Protein AF-A0A3B0VHR2-F1 (afdb_monomer)

Mean predicted aligned error: 14.52 Å

Structure (mmCIF, N/CA/C/O backbone):
data_AF-A0A3B0VHR2-F1
#
_entry.id   AF-A0A3B0VHR2-F1
#
loop_
_atom_site.group_PDB
_atom_site.id
_atom_site.type_symbol
_atom_site.label_atom_id
_atom_site.label_alt_id
_atom_site.label_comp_id
_atom_site.label_asym_id
_atom_site.label_entity_id
_atom_site.label_seq_id
_atom_site.pdbx_PDB_ins_code
_atom_site.Cartn_x
_atom_site.Cartn_y
_atom_site.Cartn_z
_atom_site.occupancy
_atom_site.B_iso_or_equiv
_atom_site.auth_seq_id
_atom_site.auth_comp_id
_atom_site.auth_asym_id
_atom_site.auth_atom_id
_atom_site.pdbx_PDB_model_num
ATOM 1 N N . MET A 1 1 ? 38.621 28.272 -10.444 1.00 35.62 1 MET A N 1
ATOM 2 C CA . MET A 1 1 ? 38.121 29.634 -10.145 1.00 35.62 1 MET A CA 1
ATOM 3 C C . MET A 1 1 ? 36.754 29.805 -10.794 1.00 35.62 1 MET A C 1
ATOM 5 O O . MET A 1 1 ? 36.666 29.790 -12.014 1.00 35.62 1 MET A O 1
ATOM 9 N N . SER A 1 2 ? 35.682 29.886 -10.004 1.00 39.53 2 SER A N 1
ATOM 10 C CA . SER A 1 2 ? 34.322 30.115 -10.514 1.00 39.53 2 SER A CA 1
ATOM 11 C C . SER A 1 2 ? 34.209 31.565 -10.993 1.00 39.53 2 SER A C 1
ATOM 13 O O . SER A 1 2 ? 34.219 32.478 -10.164 1.00 39.53 2 SER A O 1
ATOM 15 N N . LYS A 1 3 ? 34.104 31.797 -12.310 1.00 53.19 3 LYS A N 1
ATOM 16 C CA . LYS A 1 3 ? 33.714 33.111 -12.843 1.00 53.19 3 LYS A CA 1
ATOM 17 C C . LYS A 1 3 ? 32.328 33.443 -12.279 1.00 53.19 3 LYS A C 1
ATOM 19 O O . LYS A 1 3 ? 31.348 32.796 -12.633 1.00 53.19 3 LYS A O 1
ATOM 24 N N . LYS A 1 4 ? 32.255 34.425 -11.373 1.00 48.44 4 LYS A N 1
ATOM 25 C CA . LYS A 1 4 ? 30.995 35.027 -10.913 1.00 48.44 4 LYS A CA 1
ATOM 26 C C . LYS A 1 4 ? 30.319 35.654 -12.133 1.00 48.44 4 LYS A C 1
ATOM 28 O O . LYS A 1 4 ? 30.681 36.755 -12.543 1.00 48.44 4 LYS A O 1
ATOM 33 N N . TYR A 1 5 ? 29.379 34.942 -12.739 1.00 59.03 5 TYR A N 1
ATOM 34 C CA . TYR A 1 5 ? 28.502 35.529 -13.741 1.00 59.03 5 TYR A CA 1
ATOM 35 C C . TYR A 1 5 ? 27.658 36.611 -13.049 1.00 59.03 5 TYR A C 1
ATOM 37 O O . TYR A 1 5 ? 27.098 36.372 -11.977 1.00 59.03 5 TYR A O 1
ATOM 45 N N . LYS A 1 6 ? 27.621 37.827 -13.617 1.00 67.44 6 LYS A N 1
ATOM 46 C CA . LYS A 1 6 ? 26.660 38.867 -13.208 1.00 67.44 6 LYS A CA 1
ATOM 47 C C . LYS A 1 6 ? 25.247 38.271 -13.263 1.00 67.44 6 LYS A C 1
ATOM 49 O O . LYS A 1 6 ? 25.002 37.401 -14.095 1.00 67.44 6 LYS A O 1
ATOM 54 N N . SER A 1 7 ? 24.343 38.745 -12.400 1.00 73.75 7 SER A N 1
ATOM 55 C CA . SER A 1 7 ? 22.922 38.378 -12.473 1.00 73.75 7 SER A CA 1
ATOM 56 C C . SER A 1 7 ? 22.434 38.571 -13.911 1.00 73.75 7 SER A C 1
ATOM 58 O O . SER A 1 7 ? 22.487 39.686 -14.426 1.00 73.75 7 SER A O 1
ATOM 60 N N . MET A 1 8 ? 22.062 37.475 -14.568 1.00 86.12 8 MET A N 1
ATOM 61 C CA . MET A 1 8 ? 21.617 37.432 -15.959 1.00 86.12 8 MET A CA 1
ATOM 62 C C . MET A 1 8 ? 20.399 36.524 -16.061 1.00 86.12 8 MET A C 1
ATOM 64 O O . MET A 1 8 ? 20.233 35.589 -15.272 1.00 86.12 8 MET A O 1
ATOM 68 N N . THR A 1 9 ? 19.539 36.801 -17.030 1.00 89.19 9 THR A N 1
ATOM 69 C CA . THR A 1 9 ? 18.345 35.997 -17.288 1.00 89.19 9 THR A CA 1
ATOM 70 C C . THR A 1 9 ? 18.715 34.659 -17.936 1.00 89.19 9 THR A C 1
ATOM 72 O O . THR A 1 9 ? 19.744 34.530 -18.602 1.00 89.19 9 THR A O 1
ATOM 75 N N . ALA A 1 10 ? 17.848 33.648 -17.804 1.00 84.12 10 ALA A N 1
ATOM 76 C CA . ALA A 1 10 ? 18.053 32.343 -18.444 1.00 84.12 10 ALA A CA 1
ATOM 77 C C . ALA A 1 10 ? 18.233 32.453 -19.972 1.00 84.12 10 ALA A C 1
ATOM 79 O O . ALA A 1 10 ? 19.018 31.714 -20.558 1.00 84.12 10 ALA A O 1
ATOM 80 N N . LYS A 1 11 ? 17.554 33.413 -20.614 1.00 90.31 11 LYS A N 1
ATOM 81 C CA . LYS A 1 11 ? 17.663 33.670 -22.057 1.00 90.31 11 LYS A CA 1
ATOM 82 C C . LYS A 1 11 ? 19.033 34.234 -22.445 1.00 90.31 11 LYS A C 1
ATOM 84 O O . LYS A 1 11 ? 19.607 33.812 -23.444 1.00 90.31 11 LYS A O 1
ATOM 89 N N . GLU A 1 12 ? 19.569 35.165 -21.658 1.00 89.56 12 GLU A N 1
ATOM 90 C CA . GLU A 1 12 ? 20.916 35.711 -21.871 1.00 89.56 12 GLU A CA 1
ATOM 91 C C . GLU A 1 12 ? 21.989 34.647 -21.635 1.00 89.56 12 GLU A C 1
ATOM 93 O O . GLU A 1 12 ? 22.936 34.547 -22.411 1.00 89.56 12 GLU A O 1
ATOM 98 N N . PHE A 1 13 ? 21.798 33.798 -20.621 1.00 88.69 13 PHE A N 1
ATOM 99 C CA . PHE A 1 13 ? 22.681 32.667 -20.357 1.00 88.69 13 PHE A CA 1
ATOM 100 C C . PHE A 1 13 ? 22.689 31.656 -21.513 1.00 88.69 13 PHE A C 1
ATOM 102 O O . PHE A 1 13 ? 23.762 31.258 -21.962 1.00 88.69 13 PHE A O 1
ATOM 109 N N . LEU A 1 14 ? 21.521 31.297 -22.063 1.00 87.62 14 LEU A N 1
ATOM 110 C CA . LEU A 1 14 ? 21.432 30.426 -23.243 1.00 87.62 14 LEU A CA 1
ATOM 111 C C . LEU A 1 14 ? 22.146 31.029 -24.458 1.00 87.62 14 LEU A C 1
ATOM 113 O O . LEU A 1 14 ? 22.889 30.321 -25.126 1.00 87.62 14 LEU A O 1
ATOM 117 N N . LYS A 1 15 ? 22.021 32.341 -24.689 1.00 90.25 15 LYS A N 1
ATOM 118 C CA . LYS A 1 15 ? 22.720 33.025 -25.788 1.00 90.25 15 LYS A CA 1
ATOM 119 C C . LYS A 1 15 ? 24.246 33.020 -25.617 1.00 90.25 15 LYS A C 1
ATOM 121 O O . LYS A 1 15 ? 24.979 32.978 -26.603 1.00 90.25 15 LYS A O 1
ATOM 126 N N . ILE A 1 16 ? 24.745 33.055 -24.379 1.00 87.81 16 ILE A N 1
ATOM 127 C CA . ILE A 1 16 ? 26.180 32.882 -24.094 1.00 87.81 16 ILE A CA 1
ATOM 128 C C . ILE A 1 16 ? 26.613 31.449 -24.423 1.00 87.81 16 ILE A C 1
ATOM 130 O O . ILE A 1 16 ? 27.628 31.266 -25.088 1.00 87.81 16 ILE A O 1
ATOM 134 N N . LEU A 1 17 ? 25.832 30.446 -24.012 1.00 88.50 17 LEU A N 1
ATOM 135 C CA . LEU A 1 17 ? 26.111 29.034 -24.300 1.00 88.50 17 LEU A CA 1
ATOM 136 C C . LEU A 1 17 ? 26.028 28.704 -25.802 1.00 88.50 17 LEU A C 1
ATOM 138 O O . LEU A 1 17 ? 26.821 27.914 -26.309 1.00 88.50 17 LEU A O 1
ATOM 142 N N . GLU A 1 18 ? 25.115 29.335 -26.541 1.00 89.50 18 GLU A N 1
ATOM 143 C CA . GLU A 1 18 ? 25.005 29.208 -28.002 1.00 89.50 18 GLU A CA 1
ATOM 144 C C . GLU A 1 18 ? 26.286 29.634 -28.728 1.00 89.50 18 GLU A C 1
ATOM 146 O O . GLU A 1 18 ? 26.674 29.007 -29.711 1.00 89.50 18 GLU A O 1
ATOM 151 N N . ASN A 1 19 ? 26.978 30.648 -28.202 1.00 91.12 19 ASN A N 1
ATOM 152 C CA . ASN A 1 19 ? 28.217 31.172 -28.773 1.00 91.12 19 ASN A CA 1
ATOM 153 C C . ASN A 1 19 ? 29.493 30.549 -28.176 1.00 91.12 19 ASN A C 1
ATOM 155 O O . ASN A 1 19 ? 30.584 30.887 -28.627 1.00 91.12 19 ASN A O 1
ATOM 159 N N . ASP A 1 20 ? 29.389 29.662 -27.178 1.00 92.81 20 ASP A N 1
ATOM 160 C CA . ASP A 1 20 ? 30.527 28.950 -26.578 1.00 92.81 20 ASP A CA 1
ATOM 161 C C . ASP A 1 20 ? 30.866 27.685 -27.403 1.00 92.81 20 ASP A C 1
ATOM 163 O O . ASP A 1 20 ? 30.113 26.702 -27.360 1.00 92.81 20 ASP A O 1
ATOM 167 N N . PRO A 1 21 ? 32.008 27.647 -28.124 1.00 91.81 21 PRO A N 1
ATOM 168 C CA . PRO A 1 21 ? 32.369 26.511 -28.971 1.00 91.81 21 PRO A CA 1
ATOM 169 C C . PRO A 1 21 ? 32.550 25.199 -28.197 1.00 91.81 21 PRO A C 1
ATOM 171 O O . PRO A 1 21 ? 32.264 24.124 -28.731 1.00 91.81 21 PRO A O 1
ATOM 174 N N . GLU A 1 22 ? 32.997 25.254 -26.937 1.00 92.44 22 GLU A N 1
ATOM 175 C CA . GLU A 1 22 ? 33.132 24.052 -26.115 1.00 92.44 22 GLU A CA 1
ATOM 176 C C . GLU A 1 22 ? 31.767 23.515 -25.690 1.00 92.44 22 GLU A C 1
ATOM 178 O O . GLU A 1 22 ? 31.547 22.301 -25.706 1.00 92.44 22 GLU A O 1
ATOM 183 N N . TYR A 1 23 ? 30.832 24.401 -25.331 1.00 89.31 23 TYR A N 1
ATOM 184 C CA . TYR A 1 23 ? 29.459 24.006 -25.027 1.00 89.31 23 TYR A CA 1
ATOM 185 C C . TYR A 1 23 ? 28.770 23.390 -26.247 1.00 89.31 23 TYR A C 1
ATOM 187 O O . TYR A 1 23 ? 28.146 22.333 -26.120 1.00 89.31 23 TYR A O 1
ATOM 195 N N . GLN A 1 24 ? 28.934 23.985 -27.431 1.00 92.25 24 GLN A N 1
ATOM 196 C CA . GLN A 1 24 ? 28.390 23.436 -28.674 1.00 92.25 24 GLN A CA 1
ATOM 197 C C . GLN A 1 24 ? 28.982 22.059 -28.994 1.00 92.25 24 GLN A C 1
ATOM 199 O O . GLN A 1 24 ? 28.241 21.125 -29.304 1.00 92.25 24 GLN A O 1
ATOM 204 N N . LYS A 1 25 ? 30.302 21.881 -28.838 1.00 93.00 25 LYS A N 1
ATOM 205 C CA . LYS A 1 25 ? 30.962 20.580 -29.033 1.00 93.00 25 LYS A CA 1
ATOM 206 C C . LYS A 1 25 ? 30.453 19.522 -28.048 1.00 93.00 25 LYS A C 1
ATOM 208 O O . LYS A 1 25 ? 30.113 18.420 -28.473 1.00 93.00 25 LYS A O 1
ATOM 213 N N . ARG A 1 26 ? 30.344 19.852 -26.753 1.00 89.69 26 ARG A N 1
ATOM 214 C CA . ARG A 1 26 ? 29.775 18.947 -25.732 1.00 89.69 26 ARG A CA 1
ATOM 215 C C . ARG A 1 26 ? 28.328 18.573 -26.052 1.00 89.69 26 ARG A C 1
ATOM 217 O O . ARG A 1 26 ? 27.970 17.404 -25.954 1.00 89.69 26 ARG A O 1
ATOM 224 N N . THR A 1 27 ? 27.518 19.545 -26.466 1.00 89.56 27 THR A N 1
ATOM 225 C CA . THR A 1 27 ? 26.109 19.332 -26.828 1.00 89.56 27 THR A CA 1
ATOM 226 C C . THR A 1 27 ? 25.982 18.435 -28.055 1.00 89.56 27 THR A C 1
ATOM 228 O O . THR A 1 27 ? 25.224 17.470 -28.027 1.00 89.56 27 THR A O 1
ATOM 231 N N . LYS A 1 28 ? 26.775 18.680 -29.105 1.00 92.75 28 LYS A N 1
ATOM 232 C CA . LYS A 1 28 ? 26.795 17.845 -30.311 1.00 92.75 28 LYS A CA 1
ATOM 233 C C . LYS A 1 28 ? 27.218 16.407 -30.008 1.00 92.75 28 LYS A C 1
ATOM 235 O O . LYS A 1 28 ? 26.562 15.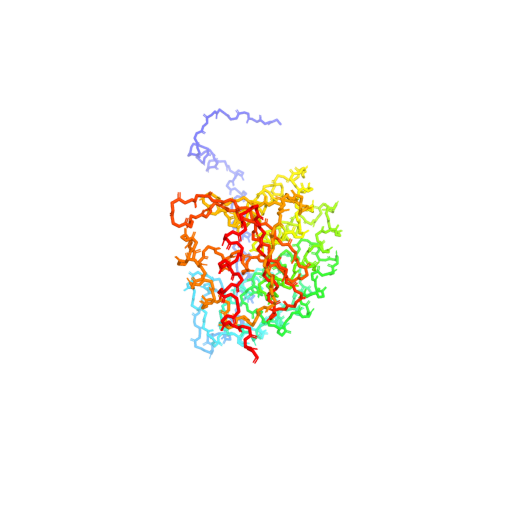486 -30.483 1.00 92.75 28 LYS A O 1
ATOM 240 N N . ASN A 1 29 ? 28.267 16.214 -29.206 1.00 91.75 29 ASN A N 1
ATOM 241 C CA . ASN A 1 29 ? 28.722 14.880 -28.806 1.00 91.75 29 ASN A CA 1
ATOM 242 C C . ASN A 1 29 ? 27.644 14.144 -28.006 1.00 91.75 29 ASN A C 1
ATOM 244 O O . ASN A 1 29 ? 27.294 13.022 -28.352 1.00 91.75 29 ASN A O 1
ATOM 248 N N . ARG A 1 30 ? 27.048 14.808 -27.007 1.00 89.25 30 ARG A N 1
ATOM 249 C CA . ARG A 1 30 ? 25.947 14.244 -26.218 1.00 89.25 30 ARG A CA 1
ATOM 250 C C . ARG A 1 30 ? 24.750 13.869 -27.092 1.00 89.25 30 ARG A C 1
ATOM 252 O O . ARG A 1 30 ? 24.166 12.812 -26.891 1.00 89.25 30 ARG A O 1
ATOM 259 N N . ASN A 1 31 ? 24.375 14.717 -28.048 1.00 90.62 31 ASN A N 1
ATOM 260 C CA . ASN A 1 31 ? 23.268 14.423 -28.958 1.00 90.62 31 ASN A CA 1
ATOM 261 C C . ASN A 1 31 ? 23.594 13.226 -29.860 1.00 90.62 31 ASN A C 1
ATOM 263 O O . ASN A 1 31 ? 22.762 12.341 -30.001 1.00 90.62 31 ASN A O 1
ATOM 267 N N . ALA A 1 32 ? 24.818 13.143 -30.391 1.00 91.44 32 ALA A N 1
ATOM 268 C CA . ALA A 1 32 ? 25.250 11.997 -31.187 1.00 91.44 32 ALA A CA 1
ATOM 269 C C . ALA A 1 32 ? 25.264 10.687 -30.375 1.00 91.44 32 ALA A C 1
ATOM 271 O O . ALA A 1 32 ? 24.842 9.649 -30.880 1.00 91.44 32 ALA A O 1
ATOM 272 N N . GLU A 1 33 ? 25.705 10.731 -29.114 1.00 90.75 33 GLU A N 1
ATOM 273 C CA . GLU A 1 33 ? 25.637 9.593 -28.188 1.00 90.75 33 GLU A CA 1
ATOM 274 C C . GLU A 1 33 ? 24.185 9.175 -27.916 1.00 90.75 33 GLU A C 1
ATOM 276 O O . GLU A 1 33 ? 23.857 7.991 -27.986 1.00 90.75 33 GLU A O 1
ATOM 281 N N . LEU A 1 34 ? 23.288 10.134 -27.660 1.00 87.31 34 LEU A N 1
ATOM 282 C CA . LEU A 1 34 ? 21.861 9.861 -27.468 1.00 87.31 34 LEU A CA 1
ATOM 283 C C . LEU A 1 34 ? 21.222 9.246 -28.718 1.00 87.31 34 LEU A C 1
ATOM 285 O O . LEU A 1 34 ? 20.472 8.281 -28.595 1.00 87.31 34 LEU A O 1
ATOM 289 N N . ASP A 1 35 ? 21.556 9.741 -29.910 1.00 89.88 35 ASP A N 1
ATOM 290 C CA . ASP A 1 35 ? 21.069 9.189 -31.176 1.00 89.88 35 ASP A CA 1
ATOM 291 C C . ASP A 1 35 ? 21.544 7.745 -31.385 1.00 89.88 35 ASP A C 1
ATOM 293 O O . ASP A 1 35 ? 20.777 6.897 -31.843 1.00 89.88 35 ASP A O 1
ATOM 297 N N . GLN A 1 36 ? 22.796 7.436 -31.030 1.00 91.19 36 GLN A N 1
ATOM 298 C CA . GLN A 1 36 ? 23.314 6.065 -31.069 1.00 91.19 36 GLN A CA 1
ATOM 299 C C . GLN A 1 36 ? 22.578 5.157 -30.079 1.00 91.19 36 GLN A C 1
ATOM 301 O O . GLN A 1 36 ? 22.186 4.049 -30.445 1.00 91.19 36 GLN A O 1
ATOM 306 N N . ILE A 1 37 ? 22.332 5.636 -28.855 1.00 89.88 37 ILE A N 1
ATOM 307 C CA . ILE A 1 37 ? 21.564 4.906 -27.838 1.00 89.88 37 ILE A CA 1
ATOM 308 C C . ILE A 1 37 ? 20.131 4.649 -28.322 1.00 89.88 37 ILE A C 1
ATOM 310 O O . ILE A 1 37 ? 19.622 3.541 -28.156 1.00 89.88 37 ILE A O 1
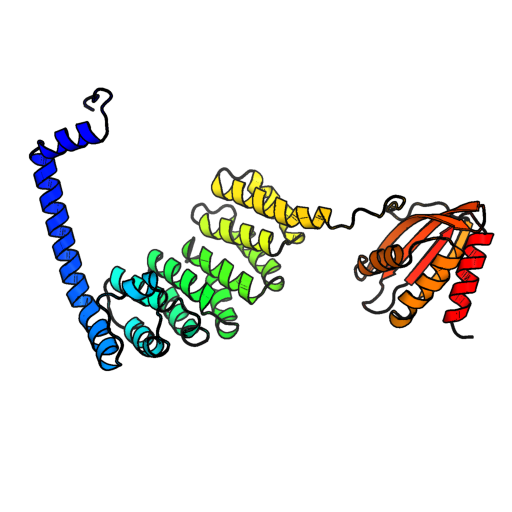ATOM 314 N N . HIS A 1 38 ? 19.476 5.638 -28.933 1.00 87.69 38 HIS A N 1
ATOM 315 C CA . HIS A 1 38 ? 18.127 5.479 -29.478 1.00 87.69 38 HIS A CA 1
ATOM 316 C C . HIS A 1 38 ? 18.094 4.439 -30.598 1.00 87.69 38 HIS A C 1
ATOM 318 O O . HIS A 1 38 ? 17.316 3.495 -30.509 1.00 87.69 38 HIS A O 1
ATOM 324 N N . LYS A 1 39 ? 19.013 4.516 -31.567 1.00 90.62 39 LYS A N 1
ATOM 325 C CA . LYS A 1 39 ? 19.117 3.511 -32.639 1.00 90.62 39 LYS A CA 1
ATOM 326 C C . LYS A 1 39 ? 19.371 2.105 -32.098 1.00 90.62 39 LYS A C 1
ATOM 328 O O . LYS A 1 39 ? 18.758 1.146 -32.561 1.00 90.62 39 LYS A O 1
ATOM 333 N N . ALA A 1 40 ? 20.253 1.967 -31.108 1.00 91.62 40 ALA A N 1
ATOM 334 C CA . ALA A 1 40 ? 20.516 0.680 -30.469 1.00 91.62 40 ALA A CA 1
ATOM 335 C C . ALA A 1 40 ? 19.259 0.124 -29.781 1.00 91.62 40 ALA A C 1
ATOM 337 O O . ALA A 1 40 ? 18.963 -1.066 -29.897 1.00 91.62 40 ALA A O 1
ATOM 338 N N . ARG A 1 41 ? 18.478 0.984 -29.116 1.00 91.75 41 ARG A N 1
ATOM 339 C CA . ARG A 1 41 ? 17.197 0.606 -28.502 1.00 91.75 41 ARG A CA 1
ATOM 340 C C . ARG A 1 41 ? 16.132 0.249 -29.528 1.00 91.75 41 ARG A C 1
ATOM 342 O O . ARG A 1 41 ? 15.380 -0.686 -29.270 1.00 91.75 41 ARG A O 1
ATOM 349 N N . ASP A 1 42 ? 16.090 0.926 -30.671 1.00 90.00 42 ASP A N 1
ATOM 350 C CA . ASP A 1 42 ? 15.170 0.607 -31.767 1.00 90.00 42 ASP A CA 1
ATOM 351 C C . ASP A 1 42 ? 15.448 -0.793 -32.328 1.00 90.00 42 ASP A C 1
ATOM 353 O O . ASP A 1 42 ? 14.530 -1.597 -32.495 1.00 90.00 42 ASP A O 1
ATOM 357 N N . ILE A 1 43 ? 16.726 -1.132 -32.521 1.00 92.56 43 ILE A N 1
ATOM 358 C CA . ILE A 1 43 ? 17.144 -2.488 -32.906 1.00 92.56 43 ILE A CA 1
ATOM 359 C C . ILE A 1 43 ? 16.762 -3.489 -31.810 1.00 92.56 43 ILE A C 1
ATOM 361 O O . ILE A 1 43 ? 16.195 -4.542 -32.100 1.00 92.56 43 ILE A O 1
ATOM 365 N N . ASN A 1 44 ? 17.035 -3.156 -30.545 1.00 93.69 44 ASN A N 1
ATOM 366 C CA . ASN A 1 44 ? 16.755 -4.036 -29.416 1.00 93.69 44 ASN A CA 1
ATOM 367 C C . ASN A 1 44 ? 15.250 -4.312 -29.259 1.00 93.69 44 ASN A C 1
ATOM 369 O O . ASN A 1 44 ? 14.881 -5.457 -29.033 1.00 93.69 44 ASN A O 1
ATOM 373 N N . ARG A 1 45 ? 14.363 -3.324 -29.448 1.00 93.38 45 ARG A N 1
ATOM 374 C CA . ARG A 1 45 ? 12.902 -3.504 -29.315 1.00 93.38 45 ARG A CA 1
ATOM 375 C C . ARG A 1 45 ? 12.227 -4.095 -30.553 1.00 93.38 45 ARG A C 1
ATOM 377 O O . ARG A 1 45 ? 11.095 -4.563 -30.445 1.00 93.38 45 ARG A O 1
ATOM 384 N N . ALA A 1 46 ? 12.882 -4.095 -31.716 1.00 93.75 46 ALA A N 1
ATOM 385 C CA . ALA A 1 46 ? 12.284 -4.537 -32.978 1.00 93.75 46 ALA A CA 1
ATOM 386 C C . ALA A 1 46 ? 11.583 -5.913 -32.902 1.00 93.75 46 ALA A C 1
ATOM 388 O O . ALA A 1 46 ? 10.472 -6.026 -33.425 1.00 93.75 46 ALA A O 1
ATOM 389 N N . PRO A 1 47 ? 12.119 -6.938 -32.198 1.00 96.00 47 PRO A N 1
ATOM 390 C CA . PRO A 1 47 ? 11.424 -8.217 -32.066 1.00 96.00 47 PRO A CA 1
ATOM 391 C C . PRO A 1 47 ? 10.083 -8.116 -31.326 1.00 96.00 47 PRO A C 1
ATOM 393 O O . PRO A 1 47 ? 9.161 -8.858 -31.642 1.00 96.00 47 PRO A O 1
ATOM 396 N N . LEU A 1 48 ? 9.961 -7.225 -30.333 1.00 94.81 48 LEU A N 1
ATOM 397 C CA . LEU A 1 48 ? 8.699 -6.986 -29.623 1.00 94.81 48 LEU A CA 1
ATOM 398 C C . LEU A 1 48 ? 7.664 -6.357 -30.547 1.00 94.81 48 LEU A C 1
ATOM 400 O O . LEU A 1 48 ? 6.531 -6.828 -30.613 1.00 94.81 48 LEU A O 1
ATOM 404 N N . LEU A 1 49 ? 8.065 -5.320 -31.279 1.00 93.56 49 LEU A N 1
ATOM 405 C CA . LEU A 1 49 ? 7.170 -4.625 -32.200 1.00 93.56 49 LEU A CA 1
ATOM 406 C C . LEU A 1 49 ? 6.703 -5.547 -33.334 1.00 93.56 49 LEU A C 1
ATOM 408 O O . LEU A 1 49 ? 5.542 -5.487 -33.731 1.00 93.56 49 LEU A O 1
ATOM 412 N N . ALA A 1 50 ? 7.577 -6.434 -33.818 1.00 94.69 50 ALA A N 1
ATOM 413 C CA . ALA A 1 50 ? 7.225 -7.440 -34.815 1.00 94.69 50 ALA A CA 1
ATOM 414 C C . ALA A 1 50 ? 6.176 -8.440 -34.293 1.00 94.69 50 ALA A C 1
ATOM 416 O O . ALA A 1 50 ? 5.155 -8.634 -34.957 1.00 94.69 50 ALA A O 1
ATOM 417 N N . ASP A 1 51 ? 6.378 -9.017 -33.100 1.00 94.81 51 ASP A N 1
ATOM 418 C CA . ASP A 1 51 ? 5.428 -9.968 -32.498 1.00 94.81 51 ASP A CA 1
ATOM 419 C C . ASP A 1 51 ? 4.074 -9.289 -32.199 1.00 94.81 51 ASP A C 1
ATOM 421 O O . ASP A 1 51 ? 3.017 -9.870 -32.456 1.00 94.81 51 ASP A O 1
ATOM 425 N N . LEU A 1 52 ? 4.076 -8.039 -31.721 1.00 92.31 52 LEU A N 1
ATOM 426 C CA . LEU A 1 52 ? 2.851 -7.259 -31.501 1.00 92.31 52 LEU A CA 1
ATOM 427 C C . LEU A 1 52 ? 2.115 -6.973 -32.818 1.00 92.31 52 LEU A C 1
ATOM 429 O O . LEU A 1 52 ? 0.913 -7.234 -32.921 1.00 92.31 52 LEU A O 1
ATOM 433 N N . LYS A 1 53 ? 2.835 -6.531 -33.857 1.00 92.38 53 LYS A N 1
ATOM 434 C CA . LYS A 1 53 ? 2.268 -6.255 -35.185 1.00 92.38 53 LYS A CA 1
ATOM 435 C C . LYS A 1 53 ? 1.661 -7.503 -35.821 1.00 92.38 53 LYS A C 1
ATOM 437 O O . LYS A 1 53 ? 0.574 -7.422 -36.388 1.00 92.38 53 LYS A O 1
ATOM 442 N N . ALA A 1 54 ? 2.323 -8.653 -35.699 1.00 93.88 54 ALA A N 1
ATOM 443 C CA . ALA A 1 54 ? 1.812 -9.933 -36.193 1.00 93.88 54 ALA A CA 1
ATOM 444 C C . ALA A 1 54 ? 0.477 -10.337 -35.538 1.00 93.88 54 ALA A C 1
ATOM 446 O O . ALA A 1 54 ? -0.297 -11.084 -36.127 1.00 93.88 54 ALA A O 1
ATOM 447 N N . ASN A 1 55 ? 0.180 -9.799 -34.351 1.00 90.25 55 ASN A N 1
ATOM 448 C CA . ASN A 1 55 ? -1.070 -10.011 -33.620 1.00 90.25 55 ASN A CA 1
ATOM 449 C C . ASN A 1 55 ? -2.054 -8.830 -33.745 1.00 90.25 55 ASN A C 1
ATOM 451 O O . ASN A 1 55 ? -2.998 -8.717 -32.963 1.00 90.25 55 ASN A O 1
ATOM 455 N N . GLY A 1 56 ? -1.849 -7.951 -34.733 1.00 89.50 56 GLY A N 1
ATOM 456 C CA . GLY A 1 56 ? -2.733 -6.819 -35.026 1.00 89.50 56 GLY A CA 1
ATOM 457 C C . GLY A 1 56 ? -2.581 -5.628 -34.077 1.00 89.50 56 GLY A C 1
ATOM 458 O O . GLY A 1 56 ? -3.443 -4.751 -34.065 1.00 89.50 56 GLY A O 1
ATOM 459 N N . ILE A 1 57 ? -1.504 -5.581 -33.287 1.00 88.12 57 ILE A N 1
ATOM 460 C CA . ILE A 1 57 ? -1.217 -4.501 -32.339 1.00 88.12 57 ILE A CA 1
ATOM 461 C C . ILE A 1 57 ? -0.124 -3.618 -32.939 1.00 88.12 57 ILE A C 1
ATOM 463 O O . ILE A 1 57 ? 1.048 -3.988 -32.987 1.00 88.12 57 ILE A O 1
ATOM 467 N N . TYR A 1 58 ? -0.516 -2.443 -33.423 1.00 85.31 58 TYR A N 1
ATOM 468 C CA . TYR A 1 58 ? 0.385 -1.510 -34.096 1.00 85.31 58 TYR A CA 1
ATOM 469 C C . TYR A 1 58 ? 0.875 -0.447 -33.123 1.00 85.31 58 TYR A C 1
ATOM 471 O O . TYR A 1 58 ? 0.073 0.296 -32.554 1.00 85.31 58 TYR A O 1
ATOM 479 N N . MET A 1 59 ? 2.192 -0.370 -32.953 1.00 80.88 59 MET A N 1
ATOM 480 C CA . MET A 1 59 ? 2.833 0.651 -32.138 1.00 80.88 59 MET A CA 1
ATOM 481 C C . MET A 1 59 ? 4.267 0.921 -32.598 1.00 80.88 59 MET A C 1
ATOM 483 O O . MET A 1 59 ? 4.912 0.041 -33.170 1.00 80.88 59 MET A O 1
ATOM 487 N N . GLU A 1 60 ? 4.768 2.117 -32.309 1.00 80.88 60 GLU A N 1
ATOM 488 C CA . GLU A 1 60 ? 6.127 2.551 -32.648 1.00 80.88 60 GLU A CA 1
ATOM 489 C C . GLU A 1 60 ? 7.094 2.384 -31.464 1.00 80.88 60 GLU A C 1
ATOM 491 O O . GLU A 1 60 ? 8.309 2.326 -31.642 1.00 80.88 60 GLU A O 1
ATOM 496 N N . SER A 1 61 ? 6.569 2.289 -30.237 1.00 79.31 61 SER A N 1
ATOM 497 C CA . SER A 1 61 ? 7.373 2.191 -29.014 1.00 79.31 61 SER A CA 1
ATOM 498 C C . SER A 1 61 ? 6.583 1.579 -27.862 1.00 79.31 61 SER A C 1
ATOM 500 O O . SER A 1 61 ? 5.437 1.956 -27.636 1.00 79.31 61 SER A O 1
ATOM 502 N N . GLU A 1 62 ? 7.215 0.732 -27.047 1.00 75.56 62 GLU A N 1
ATOM 503 C CA . GLU A 1 62 ? 6.642 0.181 -25.810 1.00 75.56 62 GLU A CA 1
ATOM 504 C C . GLU A 1 62 ? 6.156 1.276 -24.838 1.00 75.56 62 GLU A C 1
ATOM 506 O O . GLU A 1 62 ? 5.239 1.078 -24.043 1.00 75.56 62 GLU A O 1
ATOM 511 N N . TRP A 1 63 ? 6.696 2.490 -24.957 1.00 78.88 63 TRP A N 1
ATOM 512 C CA . TRP A 1 63 ? 6.285 3.639 -24.152 1.00 78.88 63 TRP A CA 1
ATOM 513 C C . TRP A 1 63 ? 4.916 4.206 -24.538 1.00 78.88 63 TRP A C 1
ATOM 515 O O . TRP A 1 63 ? 4.299 4.897 -23.724 1.00 78.88 63 TRP A O 1
ATOM 525 N N . GLU A 1 64 ? 4.383 3.887 -25.720 1.00 72.62 64 GLU A N 1
ATOM 526 C CA . GLU A 1 64 ? 3.063 4.366 -26.142 1.00 72.62 64 GLU A CA 1
ATOM 527 C C . GLU A 1 64 ? 1.914 3.824 -25.283 1.00 72.62 64 GLU A C 1
ATOM 529 O O . GLU A 1 64 ? 0.921 4.533 -25.080 1.00 72.62 64 GLU A O 1
ATOM 534 N N . PHE A 1 65 ? 2.055 2.619 -24.714 1.00 65.88 65 PHE A N 1
ATOM 535 C CA . PHE A 1 65 ? 1.053 2.062 -23.796 1.00 65.88 65 PHE A CA 1
ATOM 536 C C . PHE A 1 65 ? 0.862 2.952 -22.565 1.00 65.88 65 PHE A C 1
ATOM 538 O O . PHE A 1 65 ? -0.269 3.175 -22.131 1.00 65.88 65 PHE A O 1
ATOM 545 N N . SER A 1 66 ? 1.957 3.519 -22.051 1.00 58.56 66 SER A N 1
ATOM 546 C CA . SER A 1 66 ? 1.934 4.365 -20.854 1.00 58.56 66 SER A CA 1
ATOM 547 C C . SER A 1 66 ? 1.289 5.738 -21.081 1.00 58.56 66 SER A C 1
ATOM 549 O O . SER A 1 66 ? 0.794 6.341 -20.133 1.00 58.56 66 SER A O 1
ATOM 551 N N . ILE A 1 67 ? 1.260 6.220 -22.329 1.00 53.78 67 ILE A N 1
ATOM 552 C CA . ILE A 1 67 ? 0.792 7.572 -22.671 1.00 53.78 67 ILE A CA 1
ATOM 553 C C . ILE A 1 67 ? -0.699 7.576 -23.034 1.00 53.78 67 ILE A C 1
ATOM 555 O O . ILE A 1 67 ? -1.397 8.549 -22.757 1.00 53.78 67 ILE A O 1
ATOM 559 N N . LYS A 1 68 ? -1.210 6.499 -23.649 1.00 53.03 68 LYS A N 1
ATOM 560 C CA . LYS A 1 68 ? -2.579 6.466 -24.199 1.00 53.03 68 LYS A CA 1
ATOM 561 C C . LYS A 1 68 ? -3.567 5.582 -23.419 1.00 53.03 68 LYS A C 1
ATOM 563 O O . LYS A 1 68 ? -4.723 5.531 -23.822 1.00 53.03 68 LYS A O 1
ATOM 568 N N . ASN A 1 69 ? -3.166 4.893 -22.339 1.00 52.59 69 ASN A N 1
ATOM 569 C CA . ASN A 1 69 ? -4.016 3.937 -21.589 1.00 52.59 69 ASN A CA 1
ATOM 570 C C . ASN A 1 69 ? -4.678 2.848 -22.469 1.00 52.59 69 ASN A C 1
ATOM 572 O O . ASN A 1 69 ? -5.689 2.256 -22.096 1.00 52.59 69 ASN A O 1
ATOM 576 N N . LYS A 1 70 ? -4.114 2.559 -23.647 1.00 57.56 70 LYS A N 1
ATOM 577 C CA . LYS A 1 70 ? -4.648 1.583 -24.611 1.00 57.56 70 LYS A CA 1
ATOM 578 C C . LYS A 1 70 ? -3.934 0.239 -24.493 1.00 57.56 70 LYS A C 1
ATOM 580 O O . LYS A 1 70 ? -3.417 -0.265 -25.484 1.00 57.56 70 LYS A O 1
ATOM 585 N N . SER A 1 71 ? -3.849 -0.333 -23.294 1.00 64.50 71 SER A N 1
ATOM 586 C CA . SER A 1 71 ? -3.346 -1.706 -23.172 1.00 64.50 71 SER A CA 1
ATOM 587 C C . SER A 1 71 ? -4.382 -2.675 -23.734 1.00 64.50 71 SER A C 1
ATOM 589 O O . SER A 1 71 ? -5.444 -2.850 -23.144 1.00 64.50 71 SER A O 1
ATOM 591 N N . ASP A 1 72 ? -4.080 -3.286 -24.879 1.00 76.75 72 ASP A N 1
ATOM 592 C CA . ASP A 1 72 ? -4.883 -4.360 -25.461 1.00 76.75 72 ASP A CA 1
ATOM 593 C C . ASP A 1 72 ? -4.658 -5.645 -24.648 1.00 76.75 72 ASP A C 1
ATOM 595 O O . ASP A 1 72 ? -3.518 -6.055 -24.422 1.00 76.75 72 ASP A O 1
ATOM 599 N N . ALA A 1 73 ? -5.732 -6.304 -24.210 1.00 86.88 73 ALA A N 1
ATOM 600 C CA . ALA A 1 73 ? -5.648 -7.579 -23.500 1.00 86.88 73 ALA A CA 1
ATOM 601 C C . ALA A 1 73 ? -4.893 -8.656 -24.307 1.00 86.88 73 ALA A C 1
ATOM 603 O O . ALA A 1 73 ? -4.249 -9.525 -23.714 1.00 86.88 73 ALA A O 1
ATOM 604 N N . LYS A 1 74 ? -4.917 -8.569 -25.646 1.00 89.94 74 LYS A N 1
ATOM 605 C CA . LYS A 1 74 ? -4.152 -9.434 -26.557 1.00 89.94 74 LYS A CA 1
ATOM 606 C C . LYS A 1 74 ? -2.640 -9.211 -26.468 1.00 89.94 74 LYS A C 1
ATOM 608 O O . LYS A 1 74 ? -1.882 -10.117 -26.797 1.00 89.94 74 LYS A O 1
ATOM 613 N N . ALA A 1 75 ? -2.190 -8.046 -25.995 1.00 91.94 75 ALA A N 1
ATOM 614 C CA . ALA A 1 75 ? -0.768 -7.760 -25.813 1.00 91.94 75 ALA A CA 1
ATOM 615 C C . ALA A 1 75 ? -0.170 -8.553 -24.643 1.00 91.94 75 ALA A C 1
ATOM 617 O O . ALA A 1 75 ? 1.021 -8.850 -24.659 1.00 91.94 75 ALA A O 1
ATOM 618 N N . ILE A 1 76 ? -0.971 -8.899 -23.627 1.00 94.00 76 ILE A N 1
ATOM 619 C CA . ILE A 1 76 ? -0.464 -9.451 -22.361 1.00 94.00 76 ILE A CA 1
ATOM 620 C C . ILE A 1 76 ? 0.358 -10.733 -22.561 1.00 94.00 76 ILE A C 1
ATOM 622 O O . ILE A 1 76 ? 1.495 -10.756 -22.089 1.00 94.00 76 ILE A O 1
ATOM 626 N N . PRO A 1 77 ? -0.112 -11.769 -23.287 1.00 95.75 77 PRO A N 1
ATOM 627 C CA . PRO A 1 77 ? 0.690 -12.977 -23.498 1.00 95.75 77 PRO A CA 1
ATOM 628 C C . PRO A 1 77 ? 2.007 -12.702 -24.241 1.00 95.75 77 PRO A C 1
ATOM 630 O O . PRO A 1 77 ? 3.032 -13.308 -23.933 1.00 95.75 77 PRO A O 1
ATOM 633 N N . ILE A 1 78 ? 2.000 -11.756 -25.186 1.00 95.81 78 ILE A N 1
ATOM 634 C CA . ILE A 1 78 ? 3.182 -11.370 -25.969 1.00 95.81 78 ILE A CA 1
ATOM 635 C C . ILE A 1 78 ? 4.189 -10.645 -25.072 1.00 95.81 78 ILE A C 1
ATOM 637 O O . ILE A 1 78 ? 5.364 -10.999 -25.047 1.00 95.81 78 ILE A O 1
ATOM 641 N N . LEU A 1 79 ? 3.730 -9.676 -24.277 1.00 95.56 79 LEU A N 1
ATOM 642 C CA . LEU A 1 79 ? 4.571 -8.942 -23.330 1.00 95.56 79 LEU A CA 1
ATOM 643 C C . LEU A 1 79 ? 5.204 -9.888 -22.300 1.00 95.56 79 LEU A C 1
ATOM 645 O O . LEU A 1 79 ? 6.404 -9.797 -22.059 1.00 95.56 79 LEU A O 1
ATOM 649 N N . LEU A 1 80 ? 4.435 -10.841 -21.758 1.00 97.06 80 LEU A N 1
ATOM 650 C CA . LEU A 1 80 ? 4.939 -11.840 -20.809 1.00 97.06 80 LEU A CA 1
ATOM 651 C C . LEU A 1 80 ? 6.006 -12.748 -21.430 1.00 97.06 80 LEU A C 1
ATOM 653 O O . LEU A 1 80 ? 7.055 -12.942 -20.819 1.00 97.06 80 LEU A O 1
ATOM 657 N N . LYS A 1 81 ? 5.796 -13.226 -22.664 1.00 97.00 81 LYS A N 1
ATOM 658 C CA . LYS A 1 81 ? 6.810 -13.975 -23.432 1.00 97.00 81 LYS A CA 1
ATOM 659 C C . LYS A 1 81 ? 8.099 -13.163 -23.609 1.00 97.00 81 LYS A C 1
ATOM 661 O O . LYS A 1 81 ? 9.198 -13.710 -23.601 1.00 97.00 81 LYS A O 1
ATOM 666 N N . HIS A 1 82 ? 7.977 -11.853 -23.795 1.00 96.94 82 HIS A N 1
ATOM 667 C CA . HIS A 1 82 ? 9.111 -10.966 -24.031 1.00 96.94 82 HIS A CA 1
ATOM 668 C C . HIS A 1 82 ? 9.895 -10.606 -22.762 1.00 96.94 82 HIS A C 1
ATOM 670 O O . HIS A 1 82 ? 11.046 -10.194 -22.883 1.00 96.94 82 HIS A O 1
ATOM 676 N N . LEU A 1 83 ? 9.348 -10.832 -21.562 1.00 96.00 83 LEU A N 1
ATOM 677 C CA . LEU A 1 83 ? 10.095 -10.661 -20.309 1.00 96.00 83 LEU A CA 1
ATOM 678 C C . LEU A 1 83 ? 11.270 -11.640 -20.164 1.00 96.00 83 LEU A C 1
ATOM 680 O O . LEU A 1 83 ? 12.178 -11.393 -19.372 1.00 96.00 83 LEU A O 1
ATOM 684 N N . ASP A 1 84 ? 11.271 -12.752 -20.899 1.00 94.88 84 ASP A N 1
ATOM 685 C CA . ASP A 1 84 ? 12.355 -13.745 -20.888 1.00 94.88 84 ASP A CA 1
ATOM 686 C C . ASP A 1 84 ? 13.487 -13.439 -21.874 1.00 94.88 84 ASP A C 1
ATOM 688 O O . ASP A 1 84 ? 14.496 -14.139 -21.890 1.00 94.88 84 ASP A O 1
ATOM 692 N N . LYS A 1 85 ? 13.349 -12.380 -22.676 1.00 95.75 85 LYS A N 1
ATOM 693 C CA . LYS A 1 85 ? 14.366 -11.964 -23.643 1.00 95.75 85 LYS A CA 1
ATOM 694 C C . LYS A 1 85 ? 15.353 -10.976 -23.021 1.00 95.75 85 LYS A C 1
ATOM 696 O O . LYS A 1 85 ? 15.008 -10.186 -22.137 1.00 95.75 85 LYS A O 1
ATOM 701 N N . ASP A 1 86 ? 16.587 -10.994 -23.522 1.00 92.94 86 ASP A N 1
ATOM 702 C CA . ASP A 1 86 ? 17.640 -10.097 -23.051 1.00 92.94 86 ASP A CA 1
ATOM 703 C C . ASP A 1 86 ? 17.554 -8.719 -23.716 1.00 92.94 86 ASP A C 1
ATOM 705 O O . ASP A 1 86 ? 18.176 -8.417 -24.736 1.00 92.94 86 ASP A O 1
ATOM 709 N N . TYR A 1 87 ? 16.683 -7.895 -23.149 1.00 95.06 87 TYR A N 1
ATOM 710 C CA . TYR A 1 87 ? 16.517 -6.503 -23.538 1.00 95.06 87 TYR A CA 1
ATOM 711 C C . TYR A 1 87 ? 17.391 -5.551 -22.713 1.00 95.06 87 TYR A C 1
ATOM 713 O O . TYR A 1 87 ? 17.668 -5.790 -21.534 1.00 95.06 87 TYR A O 1
ATOM 721 N N . ASP A 1 88 ? 17.753 -4.420 -23.323 1.00 93.44 88 ASP A N 1
ATOM 722 C CA . ASP A 1 88 ? 18.323 -3.274 -22.611 1.00 93.44 88 ASP A CA 1
ATOM 723 C C . ASP A 1 88 ? 17.386 -2.879 -21.452 1.00 93.44 88 ASP A C 1
ATOM 725 O O . ASP A 1 88 ? 16.159 -2.898 -21.628 1.00 93.44 88 ASP A O 1
ATOM 729 N N . PRO A 1 89 ? 17.907 -2.488 -20.272 1.00 93.38 89 PRO A N 1
ATOM 730 C CA . PRO A 1 89 ? 17.072 -2.127 -19.129 1.00 93.38 89 PRO A CA 1
ATOM 731 C C . PRO A 1 89 ? 15.992 -1.079 -19.430 1.00 93.38 89 PRO A C 1
ATOM 733 O O . PRO A 1 89 ? 14.937 -1.106 -18.801 1.00 93.38 89 PRO A O 1
ATOM 736 N N . PHE A 1 90 ? 16.210 -0.171 -20.390 1.00 91.62 90 PHE A N 1
ATOM 737 C CA . PHE A 1 90 ? 15.190 0.800 -20.794 1.00 91.62 90 PHE A CA 1
ATOM 738 C C . PHE A 1 90 ? 14.009 0.143 -21.517 1.00 91.62 90 PHE A C 1
ATOM 740 O O . PHE A 1 90 ? 12.858 0.486 -21.253 1.00 91.62 90 PHE A O 1
ATOM 747 N N . VAL A 1 91 ? 14.285 -0.819 -22.399 1.00 93.56 91 VAL A N 1
ATOM 748 C CA . VAL A 1 91 ? 13.253 -1.577 -23.117 1.00 93.56 91 VAL A CA 1
ATOM 749 C C . VAL A 1 91 ? 12.517 -2.506 -22.144 1.00 93.56 91 VAL A C 1
ATOM 751 O O . VAL A 1 91 ? 11.287 -2.543 -22.160 1.00 93.56 91 VAL A O 1
ATOM 754 N N . LYS A 1 92 ? 13.233 -3.176 -21.222 1.00 95.62 92 LYS A N 1
ATOM 755 C CA . LYS A 1 92 ? 12.614 -3.973 -20.139 1.00 95.62 92 LYS A CA 1
ATOM 756 C C . LYS A 1 92 ? 11.661 -3.135 -19.291 1.00 95.62 92 LYS A C 1
ATOM 758 O O . LYS A 1 92 ? 10.524 -3.541 -19.067 1.00 95.62 92 LYS A O 1
ATOM 763 N N . GLU A 1 93 ? 12.100 -1.951 -18.855 1.00 95.12 93 GLU A N 1
ATOM 764 C CA . GLU A 1 93 ? 11.262 -1.013 -18.101 1.00 95.12 93 GLU A CA 1
ATOM 765 C C . GLU A 1 93 ? 9.970 -0.684 -18.858 1.00 95.12 93 GLU A C 1
ATOM 767 O O . GLU A 1 93 ? 8.883 -0.738 -18.279 1.00 95.12 93 GLU A O 1
ATOM 772 N N . GLY A 1 94 ? 10.080 -0.384 -20.153 1.00 92.75 94 GLY A N 1
ATOM 773 C CA . GLY A 1 94 ? 8.924 -0.129 -20.998 1.00 92.75 94 GLY A CA 1
ATOM 774 C C . GLY A 1 94 ? 7.957 -1.317 -21.046 1.00 92.75 94 GLY A C 1
ATOM 775 O O . GLY A 1 94 ? 6.766 -1.128 -20.804 1.00 92.75 94 GLY A O 1
ATOM 776 N N . ILE A 1 95 ? 8.453 -2.547 -21.236 1.00 94.94 95 ILE A N 1
ATOM 777 C CA . ILE A 1 95 ? 7.625 -3.770 -21.225 1.00 94.94 95 ILE A CA 1
ATOM 778 C C . ILE A 1 95 ? 6.905 -3.944 -19.880 1.00 94.94 95 ILE A C 1
ATOM 780 O O . ILE A 1 95 ? 5.692 -4.161 -19.866 1.00 94.94 95 ILE A O 1
ATOM 784 N N . TYR A 1 96 ? 7.605 -3.798 -18.747 1.00 95.75 96 TYR A N 1
ATOM 785 C CA . TYR A 1 96 ? 6.974 -3.870 -17.423 1.00 95.75 96 TYR A CA 1
ATOM 786 C C . TYR A 1 96 ? 5.845 -2.843 -17.290 1.00 95.75 96 TYR A C 1
ATOM 788 O O . TYR A 1 96 ? 4.742 -3.178 -16.862 1.00 95.75 96 TYR A O 1
ATOM 796 N N . ARG A 1 97 ? 6.073 -1.598 -17.722 1.00 92.62 97 ARG A N 1
ATOM 797 C CA . ARG A 1 97 ? 5.053 -0.541 -17.668 1.00 92.62 97 ARG A CA 1
ATOM 798 C C . ARG A 1 97 ? 3.837 -0.840 -18.547 1.00 92.62 97 ARG A C 1
ATOM 800 O O . ARG A 1 97 ? 2.729 -0.491 -18.148 1.00 92.62 97 ARG A O 1
ATOM 807 N N . CYS A 1 98 ? 4.004 -1.525 -19.679 1.00 91.44 98 CYS A N 1
ATOM 808 C CA . CYS A 1 98 ? 2.883 -1.968 -20.520 1.00 91.44 98 CYS A CA 1
ATOM 809 C C . CYS A 1 98 ? 1.948 -2.943 -19.791 1.00 91.44 98 CYS A C 1
ATOM 811 O O . CYS A 1 98 ? 0.738 -2.943 -20.033 1.00 91.44 98 CYS A O 1
ATOM 813 N N . LEU A 1 99 ? 2.5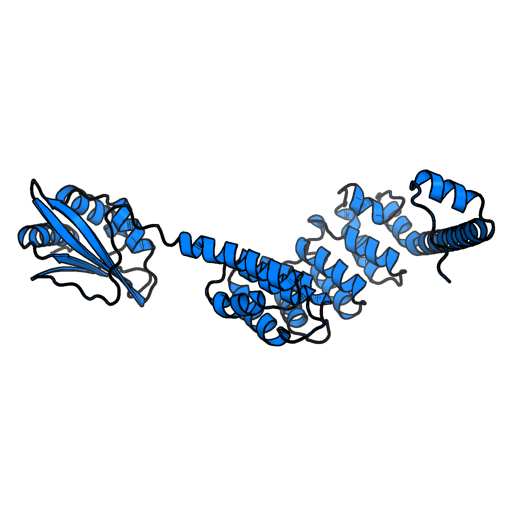05 -3.756 -18.886 1.00 93.44 99 LEU A N 1
ATOM 814 C CA . LEU A 1 99 ? 1.761 -4.715 -18.070 1.00 93.44 99 LEU A CA 1
ATOM 815 C C . LEU A 1 99 ? 0.992 -4.051 -16.921 1.00 93.44 99 LEU A C 1
ATOM 817 O O . LEU A 1 99 ? 0.185 -4.719 -16.278 1.00 93.44 99 LEU A O 1
ATOM 821 N N . ARG A 1 100 ? 1.175 -2.748 -16.663 1.00 92.12 100 ARG A N 1
ATOM 822 C CA . ARG A 1 100 ? 0.443 -2.007 -15.623 1.00 92.12 100 ARG A CA 1
ATOM 823 C C . ARG A 1 100 ? -0.990 -1.685 -16.061 1.00 92.12 100 ARG A C 1
ATOM 825 O O . ARG A 1 100 ? -1.365 -0.530 -16.243 1.00 92.12 100 ARG A O 1
ATOM 832 N N . THR A 1 101 ? -1.799 -2.721 -16.229 1.00 89.06 101 THR A N 1
ATOM 833 C CA . THR A 1 101 ? -3.188 -2.636 -16.685 1.00 89.06 101 THR A CA 1
ATOM 834 C C . THR A 1 101 ? -4.052 -3.697 -15.998 1.00 89.06 101 THR A C 1
ATOM 836 O O . THR A 1 101 ? -3.563 -4.798 -15.735 1.00 89.06 101 THR A O 1
ATOM 839 N N . PRO A 1 102 ? -5.349 -3.435 -15.744 1.00 90.69 102 PRO A N 1
ATOM 840 C CA . PRO A 1 102 ? -6.261 -4.446 -15.210 1.00 90.69 102 PRO A CA 1
ATOM 841 C C . PRO A 1 102 ? -6.332 -5.734 -16.045 1.00 90.69 102 PRO A C 1
ATOM 843 O O . PRO A 1 102 ? -6.562 -6.799 -15.484 1.00 90.69 102 PRO A O 1
ATOM 846 N N . PHE A 1 103 ? -6.075 -5.685 -17.360 1.00 92.44 103 PHE A N 1
ATOM 847 C CA . PHE A 1 103 ? -6.096 -6.881 -18.219 1.00 92.44 103 PHE A CA 1
ATOM 848 C C . PHE A 1 103 ? -5.000 -7.909 -17.898 1.00 92.44 103 PHE A C 1
ATOM 850 O O . PHE A 1 103 ? -5.122 -9.073 -18.295 1.00 92.44 103 PHE A O 1
ATOM 857 N N . ALA A 1 104 ? -3.944 -7.481 -17.201 1.00 94.94 104 ALA A N 1
ATOM 858 C CA . ALA A 1 104 ? -2.845 -8.322 -16.741 1.00 94.94 104 ALA A CA 1
ATOM 859 C C . ALA A 1 104 ? -3.073 -8.896 -15.330 1.00 94.94 104 ALA A C 1
ATOM 861 O O . ALA A 1 104 ? -2.296 -9.747 -14.885 1.00 94.94 104 ALA A O 1
ATOM 862 N N . LYS A 1 105 ? -4.128 -8.454 -14.628 1.00 95.44 105 LYS A N 1
ATOM 863 C CA . LYS A 1 105 ? -4.470 -8.940 -13.288 1.00 95.44 105 LYS A CA 1
ATOM 864 C C . LYS A 1 105 ? -4.761 -10.442 -13.317 1.00 95.44 105 LYS A C 1
ATOM 866 O O . LYS A 1 105 ? -5.485 -10.906 -14.194 1.00 95.44 105 LYS A O 1
ATOM 871 N N . GLY A 1 106 ? -4.155 -11.186 -12.389 1.00 94.12 106 GLY A N 1
ATOM 872 C CA . GLY A 1 106 ? -4.250 -12.654 -12.324 1.00 94.12 106 GLY A CA 1
ATOM 873 C C . GLY A 1 106 ? -3.536 -13.399 -13.462 1.00 94.12 106 GLY A C 1
ATOM 874 O O . GLY A 1 106 ? -3.703 -14.603 -13.605 1.00 94.12 106 GLY A O 1
ATOM 875 N N . LYS A 1 107 ? -2.764 -12.699 -14.308 1.00 96.44 107 LYS A N 1
ATOM 876 C CA . LYS A 1 107 ? -2.005 -13.303 -15.422 1.00 96.44 107 LYS A CA 1
ATOM 877 C C . LYS A 1 107 ? -0.509 -13.028 -15.336 1.00 96.44 107 LYS A C 1
ATOM 879 O O . LYS A 1 107 ? 0.295 -13.870 -15.712 1.00 96.44 107 LYS A O 1
ATOM 884 N N . ALA A 1 108 ? -0.138 -11.827 -14.893 1.00 97.38 108 ALA A N 1
ATOM 885 C CA . ALA A 1 108 ? 1.249 -11.371 -14.883 1.00 97.38 108 ALA A CA 1
ATOM 886 C C . ALA A 1 108 ? 1.950 -11.523 -13.525 1.00 97.38 108 ALA A C 1
ATOM 888 O O . ALA A 1 108 ? 3.174 -11.438 -13.484 1.00 97.38 108 ALA A O 1
ATOM 889 N N . GLY A 1 109 ? 1.204 -11.721 -12.431 1.00 97.69 109 GLY A N 1
ATOM 890 C CA . GLY A 1 109 ? 1.716 -11.647 -11.057 1.00 97.69 109 GLY A CA 1
ATOM 891 C C . GLY A 1 109 ? 2.916 -12.559 -10.806 1.00 97.69 109 GLY A C 1
ATOM 892 O O . GLY A 1 109 ? 4.015 -12.057 -10.581 1.00 97.69 109 GLY A O 1
ATOM 893 N N . GLN A 1 110 ? 2.744 -13.874 -10.954 1.00 97.56 110 GLN A N 1
ATOM 894 C CA . GLN A 1 110 ? 3.836 -14.847 -10.788 1.00 97.56 110 GLN A CA 1
ATOM 895 C C . GLN A 1 110 ? 5.070 -14.528 -11.646 1.00 97.56 110 GLN A C 1
ATOM 897 O O . GLN A 1 110 ? 6.192 -14.476 -11.142 1.00 97.56 110 GLN A O 1
ATOM 902 N N . LYS A 1 111 ? 4.874 -14.201 -12.931 1.00 98.25 111 LYS A N 1
ATOM 903 C CA . LYS A 1 111 ? 5.990 -13.870 -13.831 1.00 98.25 111 LYS A CA 1
ATOM 904 C C . LYS A 1 111 ? 6.751 -12.622 -13.380 1.00 98.25 111 LYS A C 1
ATOM 906 O O . LYS A 1 111 ? 7.971 -12.556 -13.496 1.00 98.25 111 LYS A O 1
ATOM 911 N N . LEU A 1 112 ? 6.044 -11.623 -12.860 1.00 98.44 112 LEU A N 1
ATOM 912 C CA . LEU A 1 112 ? 6.652 -10.410 -12.318 1.00 98.44 112 LEU A CA 1
ATOM 913 C C . LEU A 1 112 ? 7.431 -10.691 -11.028 1.00 98.44 112 LEU A C 1
ATOM 915 O O . LEU A 1 112 ? 8.484 -10.091 -10.832 1.00 98.44 112 LEU A O 1
ATOM 919 N N . ILE A 1 113 ? 6.974 -11.622 -10.189 1.00 98.00 113 ILE A N 1
ATOM 920 C CA . ILE A 1 113 ? 7.709 -12.063 -8.993 1.00 98.00 113 ILE A CA 1
ATOM 921 C C . ILE A 1 113 ? 9.025 -12.738 -9.379 1.00 98.00 113 ILE A C 1
ATOM 923 O O . ILE A 1 113 ? 10.071 -12.379 -8.836 1.00 98.00 113 ILE A O 1
ATOM 927 N N . GLU A 1 114 ? 9.005 -13.651 -10.355 1.00 97.69 114 GLU A N 1
ATOM 928 C CA . GLU A 1 114 ? 10.226 -14.272 -10.890 1.00 97.69 114 GLU A CA 1
ATOM 929 C C . GLU A 1 114 ? 11.237 -13.210 -11.338 1.00 97.69 114 GLU A C 1
ATOM 931 O O . GLU A 1 114 ? 12.420 -13.274 -10.998 1.00 97.69 114 GLU A O 1
ATOM 936 N N . LYS A 1 115 ? 10.763 -12.194 -12.071 1.00 97.88 115 LYS A N 1
ATOM 937 C CA . LYS A 1 115 ? 11.617 -11.107 -12.555 1.00 97.88 115 LYS A CA 1
ATOM 938 C C . LYS A 1 115 ? 12.118 -10.217 -11.425 1.00 97.88 115 LYS A C 1
ATOM 940 O O . LYS A 1 115 ? 13.300 -9.892 -11.400 1.00 97.88 115 LYS A O 1
ATOM 945 N N . PHE A 1 116 ? 11.281 -9.883 -10.445 1.00 97.62 116 PHE A N 1
ATOM 946 C CA . PHE A 1 116 ? 11.693 -9.085 -9.287 1.00 97.62 116 PHE A CA 1
ATOM 947 C C . PHE A 1 116 ? 12.914 -9.698 -8.581 1.00 97.62 116 PHE A C 1
ATOM 949 O O . PHE A 1 116 ? 13.857 -8.983 -8.228 1.00 97.62 116 PHE A O 1
ATOM 956 N N . LYS A 1 117 ? 12.925 -11.030 -8.425 1.00 95.69 117 LYS A N 1
ATOM 957 C CA . LYS A 1 117 ? 13.995 -11.761 -7.732 1.00 95.69 117 LYS A CA 1
ATOM 958 C C . LYS A 1 117 ? 15.366 -11.612 -8.419 1.00 95.69 117 LYS A C 1
ATOM 960 O O . LYS A 1 117 ? 16.372 -11.565 -7.714 1.00 95.69 117 LYS A O 1
ATOM 965 N N . ILE A 1 118 ? 15.417 -11.474 -9.749 1.00 95.06 118 ILE A N 1
ATOM 966 C CA . ILE A 1 118 ? 16.674 -11.437 -10.530 1.00 95.06 118 ILE A CA 1
ATOM 967 C C . ILE A 1 118 ? 17.080 -10.044 -11.035 1.00 95.06 118 ILE A C 1
ATOM 969 O O . ILE A 1 118 ? 18.235 -9.836 -11.397 1.00 95.06 118 ILE A O 1
ATOM 973 N N . GLU A 1 119 ? 16.149 -9.094 -11.086 1.00 95.62 119 GLU A N 1
ATOM 974 C CA . GLU A 1 119 ? 16.394 -7.766 -11.654 1.00 95.62 119 GLU A CA 1
ATOM 975 C C . GLU A 1 119 ? 17.141 -6.834 -10.687 1.00 95.62 119 GLU A C 1
ATOM 977 O O . GLU A 1 119 ? 17.236 -7.092 -9.489 1.00 95.62 119 GLU A O 1
ATOM 982 N N . ASN A 1 120 ? 17.670 -5.720 -11.199 1.00 93.81 120 ASN A N 1
ATOM 983 C CA . ASN A 1 120 ? 18.287 -4.678 -10.369 1.00 93.81 120 ASN A CA 1
ATOM 984 C C . ASN A 1 120 ? 17.241 -3.797 -9.655 1.00 93.81 120 ASN A C 1
ATOM 986 O O . ASN A 1 120 ? 16.062 -3.802 -10.002 1.00 93.81 120 ASN A O 1
ATOM 990 N N . ASP A 1 121 ? 17.683 -2.980 -8.696 1.00 92.12 121 ASP A N 1
ATOM 991 C CA . ASP A 1 121 ? 16.801 -2.150 -7.859 1.00 92.12 121 ASP A CA 1
ATOM 992 C C . ASP A 1 121 ? 15.894 -1.199 -8.648 1.00 92.12 121 ASP A C 1
ATOM 994 O O . ASP A 1 121 ? 14.716 -1.040 -8.320 1.00 92.12 121 ASP A O 1
ATOM 998 N N . LYS A 1 122 ? 16.401 -0.621 -9.745 1.00 92.31 122 LYS A N 1
ATOM 999 C CA . LYS A 1 122 ? 15.602 0.262 -10.603 1.00 92.31 122 LYS A CA 1
ATOM 1000 C C . LYS A 1 122 ? 14.421 -0.494 -11.215 1.00 92.31 122 LYS A C 1
ATOM 1002 O O . LYS A 1 122 ? 13.297 0.004 -11.202 1.00 92.31 122 LYS A O 1
ATOM 1007 N N . LEU A 1 123 ? 14.665 -1.685 -11.760 1.00 96.31 123 LEU A N 1
ATOM 1008 C CA . LEU A 1 123 ? 13.622 -2.499 -12.383 1.00 96.31 123 LEU A CA 1
ATOM 1009 C C . LEU A 1 123 ? 12.707 -3.157 -11.345 1.00 96.31 123 LEU A C 1
ATOM 1011 O O . LEU A 1 123 ? 11.500 -3.191 -11.566 1.00 96.31 123 LEU A O 1
ATOM 1015 N N . ARG A 1 124 ? 13.224 -3.573 -10.183 1.00 96.88 124 ARG A N 1
ATOM 1016 C CA . ARG A 1 124 ? 12.413 -4.044 -9.045 1.00 96.88 124 ARG A CA 1
ATOM 1017 C C . ARG A 1 124 ? 11.365 -3.021 -8.625 1.00 96.88 124 ARG A C 1
ATOM 1019 O O . ARG A 1 124 ? 10.198 -3.372 -8.471 1.00 96.88 124 ARG A O 1
ATOM 1026 N N . TRP A 1 125 ? 11.753 -1.751 -8.510 1.00 94.56 125 TRP A N 1
ATOM 1027 C CA . TRP A 1 125 ? 10.821 -0.676 -8.169 1.00 94.56 125 TRP A CA 1
ATOM 1028 C C . TRP A 1 125 ? 9.703 -0.515 -9.215 1.00 94.56 125 TRP A C 1
ATOM 1030 O O . TRP A 1 125 ? 8.530 -0.357 -8.864 1.00 94.56 125 TRP A O 1
ATOM 1040 N N . VAL A 1 126 ? 10.040 -0.620 -10.508 1.00 95.88 126 VAL A N 1
ATOM 1041 C CA . VAL A 1 126 ? 9.051 -0.603 -11.602 1.00 95.88 126 VAL A CA 1
ATOM 1042 C C . VAL A 1 126 ? 8.133 -1.821 -11.522 1.00 95.88 126 VAL A C 1
ATOM 1044 O O . VAL A 1 126 ? 6.921 -1.677 -11.643 1.00 95.88 126 VAL A O 1
ATOM 1047 N N . ILE A 1 127 ? 8.681 -3.010 -11.280 1.00 98.19 127 ILE A N 1
ATOM 1048 C CA . ILE A 1 127 ? 7.905 -4.244 -11.129 1.00 98.19 127 ILE A CA 1
ATOM 1049 C C . ILE A 1 127 ? 6.932 -4.132 -9.949 1.00 98.19 127 ILE A C 1
ATOM 1051 O O . ILE A 1 127 ? 5.762 -4.477 -10.100 1.00 98.19 127 ILE A O 1
ATOM 1055 N N . GLY A 1 128 ? 7.365 -3.581 -8.812 1.00 97.00 128 GLY A N 1
ATOM 1056 C CA . GLY A 1 128 ? 6.499 -3.326 -7.659 1.00 97.00 128 GLY A CA 1
ATOM 1057 C C . GLY A 1 128 ? 5.293 -2.440 -8.001 1.00 97.00 128 GLY A C 1
ATOM 1058 O O . GLY A 1 128 ? 4.162 -2.782 -7.662 1.00 97.00 128 GLY A O 1
ATOM 1059 N N . HIS A 1 129 ? 5.501 -1.372 -8.780 1.00 94.56 129 HIS A N 1
ATOM 1060 C CA . HIS A 1 129 ? 4.414 -0.519 -9.289 1.00 94.56 129 HIS A CA 1
ATOM 1061 C C . HIS A 1 129 ? 3.415 -1.251 -10.189 1.00 94.56 129 HIS A C 1
ATOM 1063 O O . HIS A 1 129 ? 2.247 -0.859 -10.281 1.00 94.56 129 HIS A O 1
ATOM 1069 N N . VAL A 1 130 ? 3.884 -2.252 -10.934 1.00 96.56 130 VAL A N 1
ATOM 1070 C CA . VAL A 1 130 ? 3.029 -3.078 -11.790 1.00 96.56 130 VAL A CA 1
ATOM 1071 C C . VAL A 1 130 ? 2.241 -4.058 -10.921 1.00 96.56 130 VAL A C 1
ATOM 1073 O O . VAL A 1 130 ? 1.026 -4.171 -11.088 1.00 96.56 130 VAL A O 1
ATOM 1076 N N . LEU A 1 131 ? 2.902 -4.706 -9.956 1.00 98.25 131 LEU A N 1
ATOM 1077 C CA . LEU A 1 131 ? 2.291 -5.632 -8.997 1.00 98.25 131 LEU A CA 1
ATOM 1078 C C . LEU A 1 131 ? 1.182 -4.972 -8.164 1.00 98.25 131 LEU A C 1
ATOM 1080 O O . LEU A 1 131 ? 0.161 -5.612 -7.928 1.00 98.25 131 LEU A O 1
ATOM 1084 N N . ASP A 1 132 ? 1.296 -3.686 -7.819 1.00 94.94 132 ASP A N 1
ATOM 1085 C CA . ASP A 1 132 ? 0.217 -2.932 -7.150 1.00 94.94 132 ASP A CA 1
ATOM 1086 C C . ASP A 1 132 ? -1.105 -2.920 -7.938 1.00 94.94 132 ASP A C 1
ATOM 1088 O O . ASP A 1 132 ? -2.191 -2.823 -7.366 1.00 94.94 132 ASP A O 1
ATOM 1092 N N . ILE A 1 133 ? -1.044 -3.094 -9.259 1.00 94.06 133 ILE A N 1
ATOM 1093 C CA . ILE A 1 133 ? -2.232 -3.212 -10.108 1.00 94.06 133 ILE A CA 1
ATOM 1094 C C . ILE A 1 133 ? -2.615 -4.677 -10.322 1.00 94.06 133 ILE A C 1
ATOM 1096 O O . ILE A 1 133 ? -3.787 -5.033 -10.173 1.00 94.06 133 ILE A O 1
ATOM 1100 N N . VAL A 1 134 ? -1.647 -5.523 -10.675 1.00 96.25 134 VAL A N 1
ATOM 1101 C CA . VAL A 1 134 ? -1.932 -6.843 -11.261 1.00 96.25 134 VAL A CA 1
ATOM 1102 C C . VAL A 1 134 ? -1.901 -8.003 -10.272 1.00 96.25 134 VAL A C 1
ATOM 1104 O O . VAL A 1 134 ? -2.478 -9.046 -10.576 1.00 96.25 134 VAL A O 1
ATOM 1107 N N . ALA A 1 135 ? -1.245 -7.844 -9.120 1.00 97.75 135 ALA A N 1
ATOM 1108 C CA . ALA A 1 135 ? -1.162 -8.909 -8.129 1.00 97.75 135 ALA A CA 1
ATOM 1109 C C . ALA A 1 135 ? -2.542 -9.211 -7.535 1.00 97.75 135 ALA A C 1
ATOM 1111 O O . ALA A 1 135 ? -3.401 -8.326 -7.402 1.00 97.75 135 ALA A O 1
ATOM 1112 N N . THR A 1 136 ? -2.724 -10.464 -7.157 1.00 97.62 136 THR A N 1
ATOM 1113 C CA . THR A 1 136 ? -3.904 -11.038 -6.517 1.00 97.62 136 THR A CA 1
ATOM 1114 C C . THR A 1 136 ? -3.489 -11.757 -5.233 1.00 97.62 136 THR A C 1
ATOM 1116 O O . THR A 1 136 ? -2.330 -11.680 -4.824 1.00 97.62 136 THR A O 1
ATOM 1119 N N . GLU A 1 137 ? -4.430 -12.415 -4.559 1.00 96.62 137 GLU A N 1
ATOM 1120 C CA . GLU A 1 137 ? -4.125 -13.191 -3.351 1.00 96.62 137 GLU A CA 1
ATOM 1121 C C . GLU A 1 137 ? -3.181 -14.373 -3.634 1.00 96.62 137 GLU A C 1
ATOM 1123 O O . GLU A 1 137 ? -2.398 -14.730 -2.758 1.00 96.62 137 GLU A O 1
ATOM 1128 N N . ASP A 1 138 ? -3.150 -14.885 -4.868 1.00 97.44 138 ASP A N 1
ATOM 1129 C CA . ASP A 1 138 ? -2.251 -15.968 -5.300 1.00 97.44 138 ASP A CA 1
ATOM 1130 C C . ASP A 1 138 ? -0.761 -15.595 -5.176 1.00 97.44 138 ASP A C 1
ATOM 1132 O O . ASP A 1 138 ? 0.114 -16.449 -5.031 1.00 97.44 138 ASP A O 1
ATOM 1136 N N . GLU A 1 139 ? -0.440 -14.301 -5.233 1.00 98.06 139 GLU A N 1
ATOM 1137 C CA . GLU A 1 139 ? 0.926 -13.789 -5.112 1.00 98.06 139 GLU A CA 1
ATOM 1138 C C . GLU A 1 139 ? 1.344 -13.488 -3.666 1.00 98.06 139 GLU A C 1
ATOM 1140 O O . GLU A 1 139 ? 2.486 -13.096 -3.412 1.00 98.06 139 GLU A O 1
ATOM 1145 N N . LEU A 1 140 ? 0.431 -13.621 -2.707 1.00 96.75 140 LEU A N 1
ATOM 1146 C CA . LEU A 1 140 ? 0.578 -13.008 -1.395 1.00 96.75 140 LEU A CA 1
ATOM 1147 C C . LEU A 1 140 ? 1.687 -13.627 -0.544 1.00 96.75 140 LEU A C 1
ATOM 1149 O O . LEU A 1 140 ? 2.414 -12.894 0.123 1.00 96.75 140 LEU A O 1
ATOM 1153 N N . GLU A 1 141 ? 1.846 -14.948 -0.603 1.00 96.69 141 GLU A N 1
ATOM 1154 C CA . GLU A 1 141 ? 2.920 -15.665 0.093 1.00 96.69 141 GLU A CA 1
ATOM 1155 C C . GLU A 1 141 ? 4.301 -15.223 -0.411 1.00 96.69 141 GLU A C 1
ATOM 1157 O O . GLU A 1 141 ? 5.163 -14.838 0.376 1.00 96.69 141 GLU A O 1
ATOM 1162 N N . ASN A 1 142 ? 4.479 -15.164 -1.733 1.00 97.44 142 ASN A N 1
ATOM 1163 C CA . ASN A 1 142 ? 5.713 -14.679 -2.349 1.00 97.44 142 ASN A CA 1
ATOM 1164 C C . ASN A 1 142 ? 5.991 -13.205 -2.007 1.00 97.44 142 ASN A C 1
ATOM 1166 O O . ASN A 1 142 ? 7.137 -12.819 -1.781 1.00 97.44 142 ASN A O 1
ATOM 1170 N N . ILE A 1 143 ? 4.959 -12.353 -1.980 1.00 97.75 143 ILE A N 1
ATOM 1171 C CA . ILE A 1 143 ? 5.111 -10.950 -1.570 1.00 97.75 143 ILE A CA 1
ATOM 1172 C C . ILE A 1 143 ? 5.566 -10.876 -0.111 1.00 97.75 143 ILE A C 1
ATOM 1174 O O . ILE A 1 143 ? 6.480 -10.110 0.190 1.00 97.75 143 ILE A O 1
ATOM 1178 N N . GLU A 1 144 ? 4.977 -11.680 0.776 1.00 96.19 144 GLU A N 1
ATOM 1179 C CA . GLU A 1 144 ? 5.358 -11.736 2.188 1.00 96.19 144 GLU A CA 1
ATOM 1180 C C . GLU A 1 144 ? 6.812 -12.210 2.382 1.00 96.19 144 GLU A C 1
ATOM 1182 O O . GLU A 1 144 ? 7.573 -11.603 3.146 1.00 96.19 144 GLU A O 1
ATOM 1187 N N . GLU A 1 145 ? 7.239 -13.226 1.628 1.00 95.31 145 GLU A N 1
ATOM 1188 C CA . GLU A 1 145 ? 8.635 -13.680 1.563 1.00 95.31 145 GLU A CA 1
ATOM 1189 C C . GLU A 1 145 ? 9.573 -12.526 1.155 1.00 95.31 145 GLU A C 1
ATOM 1191 O O . GLU A 1 145 ? 10.567 -12.232 1.825 1.00 95.31 145 GLU A O 1
ATOM 1196 N N . MET A 1 146 ? 9.242 -11.804 0.081 1.00 95.38 146 MET A N 1
ATOM 1197 C CA . MET A 1 146 ? 10.093 -10.732 -0.441 1.00 95.38 146 MET A CA 1
ATOM 1198 C C . MET A 1 146 ? 10.191 -9.529 0.505 1.00 95.38 146 MET A C 1
ATOM 1200 O O . MET A 1 146 ? 11.293 -9.025 0.723 1.00 95.38 146 MET A O 1
ATOM 1204 N N . ILE A 1 147 ? 9.086 -9.071 1.107 1.00 95.06 147 ILE A N 1
ATOM 1205 C CA . ILE A 1 147 ? 9.118 -7.912 2.026 1.00 95.06 147 ILE A CA 1
ATOM 1206 C C . ILE A 1 147 ? 9.827 -8.229 3.349 1.00 95.06 147 ILE A C 1
ATOM 1208 O O . ILE A 1 147 ? 10.297 -7.327 4.049 1.00 95.06 147 ILE A O 1
ATOM 1212 N N . THR A 1 148 ? 9.933 -9.511 3.706 1.00 90.69 148 THR A N 1
ATOM 1213 C CA . THR A 1 148 ? 10.693 -9.951 4.879 1.00 90.69 148 THR A CA 1
ATOM 1214 C C . THR A 1 148 ? 12.170 -10.188 4.565 1.00 90.69 148 THR A C 1
ATOM 1216 O O . THR A 1 148 ? 12.984 -10.180 5.492 1.00 90.69 148 THR A O 1
ATOM 1219 N N . ASN A 1 149 ? 12.571 -10.258 3.298 1.00 88.00 149 ASN A N 1
ATOM 1220 C CA . ASN A 1 149 ? 13.965 -10.417 2.904 1.00 88.00 149 ASN A CA 1
ATOM 1221 C C . ASN A 1 149 ? 14.755 -9.092 2.998 1.00 88.00 149 ASN A C 1
ATOM 1223 O O . ASN A 1 149 ? 14.527 -8.134 2.262 1.00 88.00 149 ASN A O 1
ATOM 1227 N N . ALA A 1 150 ? 15.743 -9.048 3.897 1.00 75.81 150 ALA A N 1
ATOM 1228 C CA . ALA A 1 150 ? 16.554 -7.856 4.159 1.00 75.81 150 ALA A CA 1
ATOM 1229 C C . ALA A 1 150 ? 17.577 -7.511 3.051 1.00 75.81 150 ALA A C 1
ATOM 1231 O O . ALA A 1 150 ? 18.269 -6.498 3.155 1.00 75.81 150 ALA A O 1
ATOM 1232 N N . THR A 1 151 ? 17.711 -8.331 2.007 1.00 85.56 151 THR A N 1
ATOM 1233 C CA . THR A 1 151 ? 18.660 -8.077 0.906 1.00 85.56 151 THR A CA 1
ATOM 1234 C C . THR A 1 151 ? 18.143 -7.067 -0.117 1.00 85.56 151 THR A C 1
ATOM 1236 O O . THR A 1 151 ? 18.940 -6.479 -0.841 1.00 85.56 151 THR A O 1
ATOM 1239 N N . TYR A 1 152 ? 16.832 -6.818 -0.158 1.00 87.69 152 TYR A N 1
ATOM 1240 C CA . TYR A 1 152 ? 16.223 -5.955 -1.172 1.00 87.69 152 TYR A CA 1
ATOM 1241 C C . TYR A 1 152 ? 16.165 -4.461 -0.803 1.00 87.69 152 TYR A C 1
ATOM 1243 O O . TYR A 1 152 ? 15.815 -3.648 -1.655 1.00 87.69 152 TYR A O 1
ATOM 1251 N N . GLY A 1 153 ? 16.506 -4.070 0.430 1.00 89.00 153 GLY A N 1
ATOM 1252 C CA . GLY A 1 153 ? 16.622 -2.654 0.813 1.00 89.00 153 GLY A CA 1
ATOM 1253 C C . GLY A 1 153 ? 15.354 -1.829 0.551 1.00 89.00 153 GLY A C 1
ATOM 1254 O O . GLY A 1 153 ? 14.255 -2.199 0.965 1.00 89.00 153 GLY A O 1
ATOM 1255 N N . ASP A 1 154 ? 15.501 -0.707 -0.154 1.00 92.50 154 ASP A N 1
ATOM 1256 C CA . ASP A 1 154 ? 14.391 0.174 -0.544 1.00 92.50 154 ASP A CA 1
ATOM 1257 C C . ASP A 1 154 ? 13.573 -0.327 -1.751 1.00 92.50 154 ASP A C 1
ATOM 1259 O O . ASP A 1 154 ? 12.479 0.183 -2.021 1.00 92.50 154 ASP A O 1
ATOM 1263 N N . SER A 1 155 ? 14.033 -1.372 -2.445 1.00 92.06 155 SER A N 1
ATOM 1264 C CA . SER A 1 155 ? 13.350 -1.932 -3.619 1.00 92.06 155 SER A CA 1
ATOM 1265 C C . SER A 1 155 ? 12.023 -2.622 -3.281 1.00 92.06 155 SER A C 1
ATOM 1267 O O . SER A 1 155 ? 11.196 -2.815 -4.170 1.00 92.06 155 SER A O 1
ATOM 1269 N N . ILE A 1 156 ? 11.783 -2.965 -2.007 1.00 94.19 156 ILE A N 1
ATOM 1270 C CA . ILE A 1 156 ? 10.514 -3.559 -1.537 1.00 94.19 156 ILE A CA 1
ATOM 1271 C C . ILE A 1 156 ? 9.464 -2.525 -1.137 1.00 94.19 156 ILE A C 1
ATOM 1273 O O . ILE A 1 156 ? 8.349 -2.913 -0.797 1.00 94.19 156 ILE A O 1
ATOM 1277 N N . SER A 1 157 ? 9.789 -1.230 -1.155 1.00 95.19 157 SER A N 1
ATOM 1278 C CA . SER A 1 157 ? 8.868 -0.158 -0.750 1.00 95.19 157 SER A CA 1
ATOM 1279 C C . SER A 1 157 ? 7.491 -0.284 -1.411 1.00 95.19 157 SER A C 1
ATOM 1281 O O . SER A 1 157 ? 6.471 -0.235 -0.728 1.00 95.19 157 SER A O 1
ATOM 1283 N N . GLU A 1 158 ? 7.462 -0.569 -2.710 1.00 95.88 158 GLU A N 1
ATOM 1284 C CA . GLU A 1 158 ? 6.220 -0.780 -3.457 1.00 95.88 158 GLU A CA 1
ATOM 1285 C C . GLU A 1 158 ? 5.495 -2.070 -3.069 1.00 95.88 158 GLU A C 1
ATOM 1287 O O . GLU A 1 158 ? 4.271 -2.081 -2.956 1.00 95.88 158 GLU A O 1
ATOM 1292 N N . LEU A 1 159 ? 6.232 -3.146 -2.776 1.00 97.62 159 LEU A N 1
ATOM 1293 C CA . LEU A 1 159 ? 5.647 -4.411 -2.321 1.00 97.62 159 LEU A CA 1
ATOM 1294 C C . LEU A 1 159 ? 4.922 -4.268 -0.975 1.00 97.62 159 LEU A C 1
ATOM 1296 O O . LEU A 1 159 ? 3.943 -4.974 -0.745 1.00 97.62 159 LEU A O 1
ATOM 1300 N N . ILE A 1 160 ? 5.330 -3.321 -0.120 1.00 98.00 160 ILE A N 1
ATOM 1301 C CA . ILE A 1 160 ? 4.595 -2.992 1.111 1.00 98.00 160 ILE A CA 1
ATOM 1302 C C . ILE A 1 160 ? 3.186 -2.478 0.788 1.00 98.00 160 ILE A C 1
ATOM 1304 O O . ILE A 1 160 ? 2.228 -2.877 1.454 1.00 98.00 160 ILE A O 1
ATOM 1308 N N . TYR A 1 161 ? 3.025 -1.639 -0.244 1.00 97.50 161 TYR A N 1
ATOM 1309 C CA . TYR A 1 161 ? 1.698 -1.193 -0.679 1.00 97.50 161 TYR A CA 1
ATOM 1310 C C . TYR A 1 161 ? 0.876 -2.347 -1.245 1.00 97.50 161 TYR A C 1
ATOM 1312 O O . TYR A 1 161 ? -0.293 -2.479 -0.877 1.00 97.50 161 TYR A O 1
ATOM 1320 N N . VAL A 1 162 ? 1.489 -3.215 -2.059 1.00 97.88 162 VAL A N 1
ATOM 1321 C CA . VAL A 1 162 ? 0.802 -4.396 -2.605 1.00 97.88 162 VAL A CA 1
ATOM 1322 C C . VAL A 1 162 ? 0.295 -5.296 -1.477 1.00 97.88 162 VAL A C 1
ATOM 1324 O O . VAL A 1 162 ? -0.879 -5.666 -1.471 1.00 97.88 162 VAL A O 1
ATOM 1327 N N . TYR A 1 163 ? 1.148 -5.586 -0.490 1.00 98.31 163 TYR A N 1
ATOM 1328 C CA . TYR A 1 163 ? 0.804 -6.390 0.682 1.00 98.31 163 TYR A CA 1
ATOM 1329 C C . TYR A 1 163 ? -0.330 -5.755 1.497 1.00 98.31 163 TYR A C 1
ATOM 1331 O O . TYR A 1 163 ? -1.327 -6.410 1.792 1.00 98.31 163 TYR A O 1
ATOM 1339 N N . CYS A 1 164 ? -0.221 -4.458 1.797 1.00 96.94 164 CYS A N 1
ATOM 1340 C CA . CYS A 1 164 ? -1.237 -3.688 2.517 1.00 96.94 164 CYS A CA 1
ATOM 1341 C C . CYS A 1 164 ? -2.598 -3.701 1.805 1.00 96.94 164 CYS A C 1
ATOM 1343 O O . CYS A 1 164 ? -3.629 -3.916 2.439 1.00 96.94 164 CYS A O 1
ATOM 1345 N N . ARG A 1 165 ? -2.607 -3.516 0.480 1.00 96.06 165 ARG A N 1
ATOM 1346 C CA . ARG A 1 165 ? -3.821 -3.554 -0.346 1.00 96.06 165 ARG A CA 1
ATOM 1347 C C . ARG A 1 165 ? -4.488 -4.930 -0.312 1.00 96.06 165 ARG A C 1
ATOM 1349 O O . ARG A 1 165 ? -5.707 -4.989 -0.208 1.00 96.06 165 ARG A O 1
ATOM 1356 N N . LEU A 1 166 ? -3.707 -6.008 -0.418 1.00 95.81 166 LEU A N 1
ATOM 1357 C CA . LEU A 1 166 ? -4.224 -7.380 -0.466 1.00 95.81 166 LEU A CA 1
ATOM 1358 C C . LEU A 1 166 ? -4.689 -7.887 0.907 1.00 95.81 166 LEU A C 1
ATOM 1360 O O . LEU A 1 166 ? -5.740 -8.504 1.003 1.00 95.81 166 LEU A O 1
ATOM 1364 N N . LYS A 1 167 ? -3.936 -7.620 1.980 1.00 96.38 167 LYS A N 1
ATOM 1365 C CA . LYS A 1 167 ? -4.249 -8.112 3.337 1.00 96.38 167 LYS A CA 1
ATOM 1366 C C . LYS A 1 167 ? -5.150 -7.176 4.145 1.00 96.38 167 LYS A C 1
ATOM 1368 O O . LYS A 1 167 ? -5.692 -7.591 5.169 1.00 96.38 167 LYS A O 1
ATOM 1373 N N . GLY A 1 168 ? -5.285 -5.910 3.750 1.00 93.81 168 GLY A N 1
ATOM 1374 C CA . GLY A 1 168 ? -6.030 -4.914 4.517 1.00 93.81 168 GLY A CA 1
ATOM 1375 C C . GLY A 1 168 ? -5.512 -4.798 5.956 1.00 93.81 168 GLY A C 1
ATOM 1376 O O . GLY A 1 168 ? -4.305 -4.741 6.192 1.00 93.81 168 GLY A O 1
ATOM 1377 N N . LYS A 1 169 ? -6.421 -4.791 6.942 1.00 91.94 169 LYS A N 1
ATOM 1378 C CA . LYS A 1 169 ? -6.057 -4.707 8.370 1.00 91.94 169 LYS A CA 1
ATOM 1379 C C . LYS A 1 169 ? -5.184 -5.876 8.843 1.00 91.94 169 LYS A C 1
ATOM 1381 O O . LYS A 1 169 ? -4.334 -5.673 9.703 1.00 91.94 169 LYS A O 1
ATOM 1386 N N . ASN A 1 170 ? -5.298 -7.054 8.229 1.00 94.81 170 ASN A N 1
ATOM 1387 C CA . ASN A 1 170 ? -4.471 -8.211 8.590 1.00 94.81 170 ASN A CA 1
ATOM 1388 C C . ASN A 1 170 ? -2.982 -8.000 8.254 1.00 94.81 170 ASN A C 1
ATOM 1390 O O . ASN A 1 170 ? -2.134 -8.747 8.728 1.00 94.81 170 ASN A O 1
ATOM 1394 N N . ALA A 1 171 ? -2.641 -6.965 7.475 1.00 95.69 171 ALA A N 1
ATOM 1395 C CA . ALA A 1 171 ? -1.257 -6.589 7.204 1.00 95.69 171 ALA A CA 1
ATOM 1396 C C . ALA A 1 171 ? -0.556 -5.932 8.406 1.00 95.69 171 ALA A C 1
ATOM 1398 O O . ALA A 1 171 ? 0.675 -5.902 8.454 1.00 95.69 171 ALA A O 1
ATOM 1399 N N . ILE A 1 172 ? -1.319 -5.358 9.347 1.00 96.31 172 ILE A N 1
ATOM 1400 C CA . ILE A 1 172 ? -0.809 -4.468 10.402 1.00 96.31 172 ILE A CA 1
ATOM 1401 C C . ILE A 1 172 ? 0.326 -5.111 11.213 1.00 96.31 172 ILE A C 1
ATOM 1403 O O . ILE A 1 172 ? 1.397 -4.497 11.268 1.00 96.31 172 ILE A O 1
ATOM 1407 N N . PRO A 1 173 ? 0.179 -6.330 11.779 1.00 96.81 173 PRO A N 1
ATOM 1408 C CA . PRO A 1 173 ? 1.223 -6.910 12.626 1.00 96.81 173 PRO A CA 1
ATOM 1409 C C . PRO A 1 173 ? 2.545 -7.092 11.874 1.00 96.81 173 PRO A C 1
ATOM 1411 O O . PRO A 1 173 ? 3.619 -6.782 12.389 1.00 96.81 173 PRO A O 1
ATOM 1414 N N . LYS A 1 174 ? 2.472 -7.530 10.611 1.00 97.06 174 LYS A N 1
ATOM 1415 C CA . LYS A 1 174 ? 3.651 -7.738 9.766 1.00 97.06 174 LYS A CA 1
ATOM 1416 C C . LYS A 1 174 ? 4.323 -6.418 9.389 1.00 97.06 174 LYS A C 1
ATOM 1418 O O . LYS A 1 174 ? 5.547 -6.330 9.425 1.00 97.06 174 LYS A O 1
ATOM 1423 N N . ILE A 1 175 ? 3.547 -5.385 9.055 1.00 97.94 175 ILE A N 1
ATOM 1424 C CA . ILE A 1 175 ? 4.097 -4.064 8.717 1.00 97.94 175 ILE A CA 1
ATOM 1425 C C . ILE A 1 175 ? 4.773 -3.427 9.940 1.00 97.94 175 ILE A C 1
ATOM 1427 O O . ILE A 1 175 ? 5.843 -2.837 9.787 1.00 97.94 175 ILE A O 1
ATOM 1431 N N . ILE A 1 176 ? 4.206 -3.584 11.144 1.00 97.62 176 ILE A N 1
ATOM 1432 C CA . ILE A 1 176 ? 4.850 -3.165 12.401 1.00 97.62 176 ILE A CA 1
ATOM 1433 C C . ILE A 1 176 ? 6.184 -3.899 12.573 1.00 97.62 176 ILE A C 1
ATOM 1435 O O . ILE A 1 176 ? 7.219 -3.243 12.669 1.00 97.62 176 ILE A O 1
ATOM 1439 N N . GLN A 1 177 ? 6.183 -5.234 12.487 1.00 96.38 177 GLN A N 1
ATOM 1440 C CA . GLN A 1 177 ? 7.394 -6.055 12.610 1.00 96.38 177 GLN A CA 1
ATOM 1441 C C . GLN A 1 177 ? 8.497 -5.630 11.622 1.00 96.38 177 GLN A C 1
ATOM 1443 O O . GLN A 1 177 ? 9.674 -5.538 11.978 1.00 96.38 177 GLN A O 1
ATOM 1448 N N . ILE A 1 178 ? 8.136 -5.372 10.359 1.00 95.56 178 ILE A N 1
ATOM 1449 C CA . ILE A 1 178 ? 9.087 -4.909 9.340 1.00 95.56 178 ILE A CA 1
ATOM 1450 C C . ILE A 1 178 ? 9.651 -3.543 9.729 1.00 95.56 178 ILE A C 1
ATOM 1452 O O . ILE A 1 178 ? 10.869 -3.363 9.685 1.00 95.56 178 ILE A O 1
ATOM 1456 N N . LEU A 1 179 ? 8.787 -2.601 10.114 1.00 95.75 179 LEU A N 1
ATOM 1457 C CA . LEU A 1 179 ? 9.177 -1.239 10.460 1.00 95.75 179 LEU A CA 1
ATOM 1458 C C . LEU A 1 179 ? 10.110 -1.201 11.680 1.00 95.75 179 LEU A C 1
ATOM 1460 O O . LEU A 1 179 ? 11.131 -0.519 11.630 1.00 95.75 179 LEU A O 1
ATOM 1464 N N . GLU A 1 180 ? 9.824 -1.983 12.722 1.00 95.44 180 GLU A N 1
ATOM 1465 C CA . GLU A 1 180 ? 10.687 -2.132 13.904 1.00 95.44 180 GLU A CA 1
ATOM 1466 C C 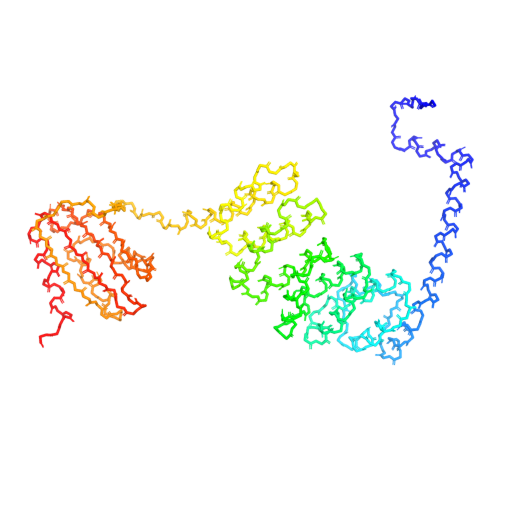. GLU A 1 180 ? 12.080 -2.647 13.536 1.00 95.44 180 GLU A C 1
ATOM 1468 O O . GLU A 1 180 ? 13.092 -2.136 14.014 1.00 95.44 180 GLU A O 1
ATOM 1473 N N . ARG A 1 181 ? 12.155 -3.635 12.640 1.00 93.50 181 ARG A N 1
ATOM 1474 C CA . ARG A 1 181 ? 13.426 -4.230 12.212 1.00 93.50 181 ARG A CA 1
ATOM 1475 C C . ARG A 1 181 ? 14.297 -3.270 11.401 1.00 93.50 181 ARG A C 1
ATOM 1477 O O . ARG A 1 181 ? 15.522 -3.416 11.377 1.00 93.50 181 ARG A O 1
ATOM 1484 N N . ILE A 1 182 ? 13.684 -2.343 10.666 1.00 93.06 182 ILE A N 1
ATOM 1485 C CA . ILE A 1 182 ? 14.406 -1.440 9.761 1.00 93.06 182 ILE A CA 1
ATOM 1486 C C . ILE A 1 182 ? 14.605 -0.037 10.336 1.00 93.06 182 ILE A C 1
ATOM 1488 O O . ILE A 1 182 ? 15.371 0.705 9.738 1.00 93.06 182 ILE A O 1
ATOM 1492 N N . GLN A 1 183 ? 13.984 0.327 11.465 1.00 91.69 183 GLN A N 1
ATOM 1493 C CA . GLN A 1 183 ? 13.898 1.712 11.965 1.00 91.69 183 GLN A CA 1
ATOM 1494 C C . GLN A 1 183 ? 15.233 2.472 12.083 1.00 91.69 183 GLN A C 1
ATOM 1496 O O . GLN A 1 183 ? 15.258 3.687 11.882 1.00 91.69 183 GLN A O 1
ATOM 1501 N N . ASP A 1 184 ? 16.342 1.767 12.323 1.00 89.31 184 ASP A N 1
ATOM 1502 C CA . ASP A 1 184 ? 17.685 2.352 12.457 1.00 89.31 184 ASP A CA 1
ATOM 1503 C C . ASP A 1 184 ? 18.561 2.222 11.193 1.00 89.31 184 ASP A C 1
ATOM 1505 O O . ASP A 1 184 ? 19.718 2.655 11.171 1.00 89.31 184 ASP A O 1
ATOM 1509 N N . LYS A 1 185 ? 18.037 1.635 10.109 1.00 89.06 185 LYS A N 1
ATOM 1510 C CA . LYS A 1 185 ? 18.781 1.399 8.864 1.00 89.06 185 LYS A CA 1
ATOM 1511 C C . LYS A 1 185 ? 18.704 2.605 7.929 1.00 89.06 185 LYS A C 1
ATOM 1513 O O . LYS A 1 185 ? 17.627 3.092 7.604 1.00 89.06 185 LYS A O 1
ATOM 1518 N N . LYS A 1 186 ? 19.854 3.076 7.437 1.00 82.56 186 LYS A N 1
ATOM 1519 C CA . LYS A 1 186 ? 19.915 4.262 6.560 1.00 82.56 186 LYS A CA 1
ATOM 1520 C C . LYS A 1 186 ? 19.353 4.015 5.155 1.00 82.56 186 LYS A C 1
ATOM 1522 O O . LYS A 1 186 ? 18.721 4.916 4.616 1.00 82.56 186 LYS A O 1
ATOM 1527 N N . ASP A 1 187 ? 19.506 2.806 4.620 1.00 84.00 187 ASP A N 1
ATOM 1528 C CA . ASP A 1 187 ? 19.160 2.460 3.226 1.00 84.00 187 ASP A CA 1
ATOM 1529 C C . ASP A 1 187 ? 17.714 1.949 3.056 1.00 84.00 187 ASP A C 1
ATOM 1531 O O . ASP A 1 187 ? 17.406 1.208 2.127 1.00 84.00 187 ASP A O 1
ATOM 1535 N N . TYR A 1 188 ? 16.844 2.290 4.011 1.00 92.12 188 TYR A N 1
ATOM 1536 C CA . TYR A 1 188 ? 15.457 1.819 4.104 1.00 92.12 188 TYR A CA 1
ATOM 1537 C C . TYR A 1 188 ? 14.447 2.978 4.165 1.00 92.12 188 TYR A C 1
ATOM 1539 O O . TYR A 1 188 ? 13.340 2.829 4.687 1.00 92.12 188 TYR A O 1
ATOM 1547 N N . GLY A 1 189 ? 14.829 4.166 3.691 1.00 93.38 189 GLY A N 1
ATOM 1548 C CA . GLY A 1 189 ? 13.995 5.364 3.791 1.00 93.38 189 GLY A CA 1
ATOM 1549 C C . GLY A 1 189 ? 12.666 5.221 3.042 1.00 93.38 189 GLY A C 1
ATOM 1550 O O . GLY A 1 189 ? 11.602 5.528 3.589 1.00 93.38 189 GLY A O 1
ATOM 1551 N N . ALA A 1 190 ? 12.690 4.702 1.814 1.00 93.69 190 ALA A N 1
ATOM 1552 C CA . ALA A 1 190 ? 11.473 4.488 1.032 1.00 93.69 190 ALA A CA 1
ATOM 1553 C C . ALA A 1 190 ? 10.590 3.384 1.639 1.00 93.69 190 ALA A C 1
ATOM 1555 O O . ALA A 1 190 ? 9.365 3.536 1.720 1.00 93.69 190 ALA A O 1
ATOM 1556 N N . THR A 1 191 ? 11.195 2.300 2.126 1.00 95.25 191 THR A N 1
ATOM 1557 C CA . THR A 1 191 ? 10.469 1.195 2.767 1.00 95.25 191 THR A CA 1
ATOM 1558 C C . THR A 1 191 ? 9.831 1.634 4.088 1.00 95.25 191 THR A C 1
ATOM 1560 O O . THR A 1 191 ? 8.649 1.364 4.311 1.00 95.25 191 THR A O 1
ATOM 1563 N N . MET A 1 192 ? 10.543 2.391 4.934 1.00 96.31 192 MET A N 1
ATOM 1564 C CA . MET A 1 192 ? 9.978 2.978 6.158 1.00 96.31 192 MET A CA 1
ATOM 1565 C C . MET A 1 192 ? 8.804 3.902 5.848 1.00 96.31 192 MET A C 1
ATOM 1567 O O . MET A 1 192 ? 7.756 3.812 6.487 1.00 96.31 192 MET A O 1
ATOM 1571 N N . MET A 1 193 ? 8.962 4.781 4.852 1.00 96.38 193 MET A N 1
ATOM 1572 C CA . MET A 1 193 ? 7.899 5.689 4.426 1.00 96.38 193 MET A CA 1
ATOM 1573 C C . MET A 1 193 ? 6.638 4.913 4.023 1.00 96.38 193 MET A C 1
ATOM 1575 O O . MET A 1 193 ? 5.537 5.290 4.429 1.00 96.38 193 MET A O 1
ATOM 1579 N N . SER A 1 194 ? 6.808 3.819 3.278 1.00 97.19 194 SER A N 1
ATOM 1580 C CA . SER A 1 194 ? 5.707 2.979 2.796 1.00 97.19 194 SER A CA 1
ATOM 1581 C C . SER A 1 194 ? 5.012 2.233 3.935 1.00 97.19 194 SER A C 1
ATOM 1583 O O . SER A 1 194 ? 3.783 2.230 3.998 1.00 97.19 194 SER A O 1
ATOM 1585 N N . CYS A 1 195 ? 5.771 1.706 4.903 1.00 97.94 195 CYS A N 1
ATOM 1586 C CA . CYS A 1 195 ? 5.213 1.099 6.116 1.00 97.94 195 CYS A CA 1
ATOM 1587 C C . CYS A 1 195 ? 4.377 2.112 6.914 1.00 97.94 195 CYS A C 1
ATOM 1589 O O . CYS A 1 195 ? 3.216 1.854 7.227 1.00 97.94 195 CYS A O 1
ATOM 1591 N N . ILE A 1 196 ? 4.932 3.299 7.187 1.00 98.38 196 ILE A N 1
ATOM 1592 C CA . ILE A 1 196 ? 4.253 4.357 7.949 1.00 98.38 196 ILE A CA 1
ATOM 1593 C C . ILE A 1 196 ? 2.990 4.844 7.219 1.00 98.38 196 ILE A C 1
ATOM 1595 O O . ILE A 1 196 ? 1.958 5.072 7.853 1.00 98.38 196 ILE A O 1
ATOM 1599 N N . ASP A 1 197 ? 3.035 5.013 5.892 1.00 97.38 197 ASP A N 1
ATOM 1600 C CA . ASP A 1 197 ? 1.841 5.389 5.127 1.00 97.38 197 ASP A CA 1
ATOM 1601 C C . ASP A 1 197 ? 0.764 4.304 5.157 1.00 97.38 197 ASP A C 1
ATOM 1603 O O . ASP A 1 197 ? -0.407 4.636 5.358 1.00 97.38 197 ASP A O 1
ATOM 1607 N N . CYS A 1 198 ? 1.144 3.031 5.010 1.00 97.88 198 CYS A N 1
ATOM 1608 C CA . CYS A 1 198 ? 0.220 1.903 5.097 1.00 97.88 198 CYS A CA 1
ATOM 1609 C C . CYS A 1 198 ? -0.457 1.837 6.466 1.00 97.88 198 CYS A C 1
ATOM 1611 O O . CYS A 1 198 ? -1.684 1.830 6.527 1.00 97.88 198 CYS A O 1
ATOM 1613 N N . LEU A 1 199 ? 0.307 1.905 7.558 1.00 97.88 199 LEU A N 1
ATOM 1614 C CA . LEU A 1 199 ? -0.242 1.925 8.919 1.00 97.88 199 LEU A CA 1
ATOM 1615 C C . LEU A 1 199 ? -1.186 3.116 9.137 1.00 97.88 199 LEU A C 1
ATOM 1617 O O . LEU A 1 199 ? -2.255 2.969 9.725 1.00 97.88 199 LEU A O 1
ATOM 1621 N N . GLY A 1 200 ? -0.849 4.285 8.582 1.00 94.81 200 GLY A N 1
ATOM 1622 C CA . GLY A 1 200 ? -1.725 5.454 8.591 1.00 94.81 200 GLY A CA 1
ATOM 1623 C C . GLY A 1 200 ? -3.010 5.285 7.769 1.00 94.81 200 GLY A C 1
ATOM 1624 O O . GLY A 1 200 ? -4.063 5.756 8.190 1.00 94.81 200 GLY A O 1
ATOM 1625 N N . LYS A 1 201 ? -2.950 4.645 6.592 1.00 93.06 201 LYS A N 1
ATOM 1626 C CA . LYS A 1 201 ? -4.115 4.353 5.728 1.00 93.06 201 LYS A CA 1
ATOM 1627 C C . LYS A 1 201 ? -5.042 3.306 6.349 1.00 93.06 201 LYS A C 1
ATOM 1629 O O . LYS A 1 201 ? -6.255 3.480 6.287 1.00 93.06 201 LYS A O 1
ATOM 1634 N N . LEU A 1 202 ? -4.466 2.270 6.960 1.00 92.25 202 LEU A N 1
ATOM 1635 C CA . LEU A 1 202 ? -5.175 1.234 7.720 1.00 92.25 202 LEU A CA 1
ATOM 1636 C C . LEU A 1 202 ? -5.656 1.742 9.087 1.00 92.25 202 LEU A C 1
ATOM 1638 O O . LEU A 1 202 ? -6.520 1.132 9.711 1.00 92.25 202 LEU A O 1
ATOM 1642 N N . LYS A 1 203 ? -5.117 2.890 9.506 1.00 89.19 203 LYS A N 1
ATOM 1643 C CA . LYS A 1 203 ? -5.402 3.606 10.744 1.00 89.19 203 LYS A CA 1
ATOM 1644 C C . LYS A 1 203 ? -5.192 2.738 12.001 1.00 89.19 203 LYS A C 1
ATOM 1646 O O . LYS A 1 203 ? -6.014 2.740 12.910 1.00 89.19 203 LYS A O 1
ATOM 1651 N N . SER A 1 204 ? -4.070 2.019 12.032 1.00 92.94 204 SER A N 1
ATOM 1652 C CA . SER A 1 204 ? -3.672 1.123 13.128 1.00 92.94 204 SER A CA 1
ATOM 1653 C C . SER A 1 204 ? -3.389 1.895 14.419 1.00 92.94 204 SER A C 1
ATOM 1655 O O . SER A 1 204 ? -2.453 2.699 14.467 1.00 92.94 204 SER A O 1
ATOM 1657 N N . LEU A 1 205 ? -4.165 1.629 15.473 1.00 88.12 205 LEU A N 1
ATOM 1658 C CA . LEU A 1 205 ? -3.931 2.193 16.806 1.00 88.12 205 LEU A CA 1
ATOM 1659 C C . LEU A 1 205 ? -2.714 1.543 17.478 1.00 88.12 205 LEU A C 1
ATOM 1661 O O . LEU A 1 205 ? -1.959 2.226 18.166 1.00 88.12 205 LEU A O 1
ATOM 1665 N N . GLU A 1 206 ? -2.474 0.260 17.213 1.00 89.94 206 GLU A N 1
ATOM 1666 C CA . GLU A 1 206 ? -1.353 -0.513 17.760 1.00 89.94 206 GLU A CA 1
ATOM 1667 C C . GLU A 1 206 ? -0.000 0.064 17.325 1.00 89.94 206 GLU A C 1
ATOM 1669 O O . GLU A 1 206 ? 0.977 0.025 18.066 1.00 89.94 206 GLU A O 1
ATOM 1674 N N . SER A 1 207 ? 0.054 0.666 16.133 1.00 94.25 207 SER A N 1
ATOM 1675 C CA . SER A 1 207 ? 1.270 1.279 15.595 1.00 94.25 207 SER A CA 1
ATOM 1676 C C . SER A 1 207 ? 1.636 2.639 16.204 1.00 94.25 207 SER A C 1
ATOM 1678 O O . SER A 1 207 ? 2.693 3.184 15.875 1.00 94.25 207 SER A O 1
ATOM 1680 N N . LEU A 1 208 ? 0.795 3.214 17.077 1.00 90.62 208 LEU A N 1
ATOM 1681 C CA . LEU A 1 208 ? 0.987 4.568 17.613 1.00 90.62 208 LEU A CA 1
ATOM 1682 C C . LEU A 1 208 ? 2.365 4.788 18.258 1.00 90.62 208 LEU A C 1
ATOM 1684 O O . LEU A 1 208 ? 3.031 5.739 17.836 1.00 90.62 208 LEU A O 1
ATOM 1688 N N . PRO A 1 209 ? 2.847 3.940 19.193 1.00 90.88 209 PRO A N 1
ATOM 1689 C CA . PRO A 1 209 ? 4.147 4.163 19.831 1.00 90.88 209 PRO A CA 1
ATOM 1690 C C . PRO A 1 209 ? 5.292 4.202 18.813 1.00 90.88 209 PRO A C 1
ATOM 1692 O O . PRO A 1 209 ? 6.178 5.058 18.876 1.00 90.88 209 PRO A O 1
ATOM 1695 N N . LEU A 1 210 ? 5.234 3.315 17.817 1.00 94.50 210 LEU A N 1
ATOM 1696 C CA . LEU A 1 210 ? 6.244 3.218 16.772 1.00 94.50 210 LEU A CA 1
ATOM 1697 C C . LEU A 1 210 ? 6.198 4.423 15.824 1.00 94.50 210 LEU A C 1
ATOM 1699 O O . LEU A 1 210 ? 7.233 4.990 15.486 1.00 94.50 210 LEU A O 1
ATOM 1703 N N . ILE A 1 211 ? 5.014 4.882 15.412 1.00 94.75 211 ILE A N 1
ATOM 1704 C CA . ILE A 1 211 ? 4.905 6.064 14.544 1.00 94.75 211 ILE A CA 1
ATOM 1705 C C . ILE A 1 211 ? 5.313 7.343 15.298 1.00 94.75 211 ILE A C 1
ATOM 1707 O O . ILE A 1 211 ? 5.921 8.239 14.702 1.00 94.75 211 ILE A O 1
ATOM 1711 N N . GLU A 1 212 ? 5.038 7.436 16.603 1.00 91.50 212 GLU A N 1
ATOM 1712 C CA . GLU A 1 212 ? 5.469 8.556 17.447 1.00 91.50 212 GLU A CA 1
ATOM 1713 C C . GLU A 1 212 ? 6.995 8.688 17.519 1.00 91.50 212 GLU A C 1
ATOM 1715 O O . GLU A 1 212 ? 7.521 9.808 17.439 1.00 91.50 212 GLU A O 1
ATOM 1720 N N . PHE A 1 213 ? 7.717 7.564 17.562 1.00 93.06 213 PHE A N 1
ATOM 1721 C CA . PHE A 1 213 ? 9.177 7.539 17.459 1.00 93.06 213 PHE A CA 1
ATOM 1722 C C . PHE A 1 213 ? 9.670 8.252 16.184 1.00 93.06 213 PHE A C 1
ATOM 1724 O O . PHE A 1 213 ? 10.542 9.129 16.242 1.00 93.06 213 PHE A O 1
ATOM 1731 N N . PHE A 1 214 ? 9.037 7.993 15.034 1.00 94.19 214 PHE A N 1
ATOM 1732 C CA . PHE A 1 214 ? 9.441 8.573 13.747 1.00 94.19 214 PHE A CA 1
ATOM 1733 C C . PHE A 1 214 ? 9.156 10.076 13.589 1.00 94.19 214 PHE A C 1
ATOM 1735 O O . PHE A 1 214 ? 9.742 10.712 12.705 1.00 94.19 214 PHE A O 1
ATOM 1742 N N . ILE A 1 215 ? 8.352 10.707 14.456 1.00 90.31 215 ILE A N 1
ATOM 1743 C CA . ILE A 1 215 ? 8.188 12.178 14.451 1.00 90.31 215 ILE A CA 1
ATOM 1744 C C . ILE A 1 215 ? 9.515 12.880 14.785 1.00 90.31 215 ILE A C 1
ATOM 1746 O O . ILE A 1 215 ? 9.753 14.014 14.359 1.00 90.31 215 ILE A O 1
ATOM 1750 N N . LYS A 1 216 ? 10.399 12.214 15.531 1.00 89.12 216 LYS A N 1
ATOM 1751 C CA . LYS A 1 216 ? 11.716 12.742 15.908 1.00 89.12 216 LYS A CA 1
ATOM 1752 C C . LYS A 1 216 ? 12.815 12.365 14.910 1.00 89.12 216 LYS A C 1
ATOM 1754 O O . LYS A 1 216 ? 13.970 12.730 15.116 1.00 89.12 216 LYS A O 1
ATOM 1759 N N . SER A 1 217 ? 12.476 11.678 13.814 1.00 89.19 217 SER A N 1
ATOM 1760 C CA . SER A 1 217 ? 13.453 11.262 12.807 1.00 89.19 217 SER A CA 1
ATOM 1761 C C . SER A 1 217 ? 14.210 12.458 12.220 1.00 89.19 217 SER A C 1
ATOM 1763 O O . SER A 1 217 ? 13.622 13.497 11.886 1.00 89.19 217 SER A O 1
ATOM 1765 N N . LYS A 1 218 ? 15.526 12.286 12.036 1.00 89.12 218 LYS A N 1
ATOM 1766 C CA . LYS A 1 218 ? 16.392 13.249 11.335 1.00 89.12 218 LYS A CA 1
ATOM 1767 C C . LYS A 1 218 ? 15.998 13.382 9.859 1.00 89.12 218 LYS A C 1
ATOM 1769 O O . LYS A 1 218 ? 16.154 14.452 9.275 1.00 89.12 218 LYS A O 1
ATOM 1774 N N . GLN A 1 219 ? 15.424 12.331 9.271 1.00 89.12 219 GLN A N 1
ATOM 1775 C CA . GLN A 1 219 ? 14.992 12.319 7.878 1.00 89.12 219 GLN A CA 1
ATOM 1776 C C . GLN A 1 219 ? 13.660 13.066 7.716 1.00 89.12 219 GLN A C 1
ATOM 1778 O O . GLN A 1 219 ? 12.613 12.637 8.203 1.00 89.12 219 GLN A O 1
ATOM 1783 N N . THR A 1 220 ? 13.688 14.206 7.018 1.00 89.56 220 THR A N 1
ATOM 1784 C CA . THR A 1 220 ? 12.522 15.098 6.883 1.00 89.56 220 THR A CA 1
ATOM 1785 C C . THR A 1 220 ? 11.311 14.428 6.239 1.00 89.56 220 THR A C 1
ATOM 1787 O O . THR A 1 220 ? 10.187 14.652 6.688 1.00 89.56 220 THR A O 1
ATOM 1790 N N . HIS A 1 221 ? 11.520 13.593 5.222 1.00 87.50 221 HIS A N 1
ATOM 1791 C CA . HIS A 1 221 ? 10.431 12.892 4.544 1.00 87.50 221 HIS A CA 1
ATOM 1792 C C . HIS A 1 221 ? 9.761 11.854 5.466 1.00 87.50 221 HIS A C 1
ATOM 1794 O O . HIS A 1 221 ? 8.535 11.864 5.571 1.00 87.50 221 HIS A O 1
ATOM 1800 N N . ILE A 1 222 ? 10.536 11.073 6.234 1.00 93.44 222 ILE A N 1
ATOM 1801 C CA . ILE A 1 222 ? 10.019 10.130 7.246 1.00 93.44 222 ILE A CA 1
ATOM 1802 C C . ILE A 1 222 ? 9.208 10.855 8.316 1.00 93.44 222 ILE A C 1
ATOM 1804 O O . ILE A 1 222 ? 8.060 10.508 8.583 1.00 93.44 222 ILE A O 1
ATOM 1808 N N . ARG A 1 223 ? 9.768 11.929 8.880 1.00 92.44 223 ARG A N 1
ATOM 1809 C CA . ARG A 1 223 ? 9.094 12.737 9.899 1.00 92.44 223 ARG A CA 1
ATOM 1810 C C . ARG A 1 223 ? 7.766 13.310 9.402 1.00 92.44 223 ARG A C 1
ATOM 1812 O O . ARG A 1 223 ? 6.774 13.314 10.131 1.00 92.44 223 ARG A O 1
ATOM 1819 N N . ASN A 1 224 ? 7.730 13.814 8.169 1.00 87.19 224 ASN A N 1
ATOM 1820 C CA . ASN A 1 224 ? 6.505 14.345 7.573 1.00 87.19 224 ASN A CA 1
ATOM 1821 C C . ASN A 1 224 ? 5.472 13.241 7.323 1.00 87.19 224 ASN A C 1
ATOM 1823 O O . ASN A 1 224 ? 4.280 13.471 7.534 1.00 87.19 224 ASN A O 1
ATOM 1827 N N . GLN A 1 225 ? 5.916 12.050 6.919 1.00 93.69 225 GLN A N 1
ATOM 1828 C CA . GLN A 1 225 ? 5.038 10.905 6.721 1.00 93.69 225 GLN A CA 1
ATOM 1829 C C . GLN A 1 225 ? 4.454 10.394 8.046 1.00 93.69 225 GLN A C 1
ATOM 1831 O O . GLN A 1 225 ? 3.246 10.190 8.127 1.00 93.69 225 GLN A O 1
ATOM 1836 N N . ALA A 1 226 ? 5.257 10.311 9.111 1.00 93.94 226 ALA A N 1
ATOM 1837 C CA . ALA A 1 226 ? 4.791 9.961 10.455 1.00 93.94 226 ALA A CA 1
ATOM 1838 C C . ALA A 1 226 ? 3.717 10.935 10.957 1.00 93.94 226 ALA A C 1
ATOM 1840 O O . ALA A 1 226 ? 2.644 10.520 11.389 1.00 93.94 226 ALA A O 1
ATOM 1841 N N . LYS A 1 227 ? 3.929 12.249 10.790 1.00 87.94 227 LYS A N 1
ATOM 1842 C CA . LYS A 1 227 ? 2.912 13.265 11.119 1.00 87.94 227 LYS A CA 1
ATOM 1843 C C . LYS A 1 227 ? 1.609 13.066 10.336 1.00 87.94 227 LYS A C 1
ATOM 1845 O O . LYS A 1 227 ? 0.531 13.247 10.900 1.00 87.94 227 LYS A O 1
ATOM 1850 N N . LYS A 1 228 ? 1.680 12.713 9.046 1.00 89.69 228 LYS A N 1
ATOM 1851 C CA . LYS A 1 228 ? 0.490 12.414 8.229 1.00 89.69 228 LYS A CA 1
ATOM 1852 C C . LYS A 1 228 ? -0.225 11.153 8.716 1.00 89.69 228 LYS A C 1
ATOM 1854 O O . LYS A 1 228 ? -1.446 11.181 8.842 1.00 89.69 228 LYS A O 1
ATOM 1859 N N . ALA A 1 229 ? 0.514 10.085 9.007 1.00 92.88 229 ALA A N 1
ATOM 1860 C CA . ALA A 1 229 ? -0.046 8.838 9.517 1.00 92.88 229 ALA A CA 1
ATOM 1861 C C . ALA A 1 229 ? -0.744 9.049 10.867 1.00 92.88 229 ALA A C 1
ATOM 1863 O O . ALA A 1 229 ? -1.909 8.691 11.005 1.00 92.88 229 ALA A O 1
ATOM 1864 N N . LEU A 1 230 ? -0.110 9.763 11.803 1.00 88.44 230 LEU A N 1
ATOM 1865 C CA . LEU A 1 230 ? -0.723 10.107 13.090 1.00 88.44 230 LEU A CA 1
ATOM 1866 C C . LEU A 1 230 ? -1.982 10.945 12.938 1.00 88.44 230 LEU A C 1
ATOM 1868 O O . LEU A 1 230 ? -2.926 10.738 13.684 1.00 88.44 230 LEU A O 1
ATOM 1872 N N . ARG A 1 231 ? -2.038 11.879 11.981 1.00 85.25 231 ARG A N 1
ATOM 1873 C CA . ARG A 1 231 ? -3.282 12.616 11.704 1.00 85.25 231 ARG A CA 1
ATOM 1874 C C . ARG A 1 231 ? -4.404 11.678 11.264 1.00 85.25 231 ARG A C 1
ATOM 1876 O O . ARG A 1 231 ? -5.521 11.847 11.732 1.00 85.25 231 ARG A O 1
ATOM 1883 N N . LYS A 1 232 ? -4.120 10.693 10.403 1.00 84.44 232 LYS A N 1
ATOM 1884 C CA . LYS A 1 232 ? -5.113 9.704 9.945 1.00 84.44 232 LYS A CA 1
ATOM 1885 C C . LYS A 1 232 ? -5.569 8.778 11.081 1.00 84.44 232 LYS A C 1
ATOM 1887 O O . LYS A 1 232 ? -6.765 8.539 11.211 1.00 84.44 232 LYS A O 1
ATOM 1892 N N . ILE A 1 233 ? -4.637 8.307 11.912 1.00 85.12 233 ILE A N 1
ATOM 1893 C CA . ILE A 1 233 ? -4.926 7.426 13.056 1.00 85.12 233 ILE A CA 1
ATOM 1894 C C . ILE A 1 233 ? -5.695 8.196 14.139 1.00 85.12 233 ILE A C 1
ATOM 1896 O O . ILE A 1 233 ? -6.770 7.782 14.565 1.00 85.12 233 ILE A O 1
ATOM 1900 N N . ASN A 1 234 ? -5.220 9.387 14.518 1.00 74.00 234 ASN A N 1
ATOM 1901 C CA . ASN A 1 234 ? -5.885 10.234 15.510 1.00 74.00 234 ASN A CA 1
ATOM 1902 C C . ASN A 1 234 ? -7.219 10.807 15.020 1.00 74.00 234 ASN A C 1
ATOM 1904 O O . ASN A 1 234 ? -8.047 11.171 15.851 1.00 74.00 234 ASN A O 1
ATOM 1908 N N . ALA A 1 235 ? -7.463 10.871 13.708 1.00 65.12 235 ALA A N 1
ATOM 1909 C CA . ALA A 1 235 ? -8.793 11.176 13.200 1.00 65.12 235 ALA A CA 1
ATOM 1910 C C . ALA A 1 235 ? -9.813 10.108 13.633 1.00 65.12 235 ALA A C 1
ATOM 1912 O O . ALA A 1 235 ? -10.930 10.495 13.937 1.00 65.12 235 ALA A O 1
ATOM 1913 N N . ILE A 1 236 ? -9.443 8.819 13.773 1.00 54.91 236 ILE A N 1
ATOM 1914 C CA . ILE A 1 236 ? -10.314 7.831 14.449 1.00 54.91 236 ILE A CA 1
ATOM 1915 C C . ILE A 1 236 ? -10.331 8.026 15.956 1.00 54.91 236 ILE A C 1
ATOM 1917 O O . ILE A 1 236 ? -11.383 7.888 16.556 1.00 54.91 236 ILE A O 1
ATOM 1921 N N . LYS A 1 237 ? -9.223 8.414 16.592 1.00 49.12 237 LYS A N 1
ATOM 1922 C CA . LYS A 1 237 ? -9.255 8.736 18.030 1.00 49.12 237 LYS A CA 1
ATOM 1923 C C . LYS A 1 237 ? -10.239 9.879 18.353 1.00 49.12 237 LYS A C 1
ATOM 1925 O O . LYS A 1 237 ? -10.735 9.965 19.468 1.00 49.12 237 LYS A O 1
ATOM 1930 N N . GLN A 1 238 ? -10.546 10.736 17.374 1.00 42.47 238 GLN A N 1
ATOM 1931 C CA . GLN A 1 238 ? -11.614 11.748 17.430 1.00 42.47 238 GLN A CA 1
ATOM 1932 C C . GLN A 1 238 ? -12.979 11.265 16.884 1.00 42.47 238 GLN A C 1
ATOM 1934 O O . GLN A 1 238 ? -13.956 12.002 16.998 1.00 42.47 238 GLN A O 1
ATOM 1939 N N . ILE A 1 239 ? -13.033 10.058 16.303 1.00 40.75 239 ILE A N 1
ATOM 1940 C CA . ILE A 1 239 ? -14.230 9.241 16.005 1.00 40.75 239 ILE A CA 1
ATOM 1941 C C . ILE A 1 239 ? -14.443 8.184 17.113 1.00 40.75 239 ILE A C 1
ATOM 1943 O O . ILE A 1 239 ? -15.302 7.328 16.989 1.00 40.75 239 ILE A O 1
ATOM 1947 N N . VAL A 1 240 ? -13.757 8.280 18.259 1.00 43.25 240 VAL A N 1
ATOM 1948 C CA . VAL A 1 240 ? -14.460 7.965 19.510 1.00 43.25 240 VAL A CA 1
ATOM 1949 C C . VAL A 1 240 ? -15.619 8.958 19.508 1.00 43.25 240 VAL A C 1
ATOM 1951 O O . VAL A 1 240 ? -15.328 10.164 19.473 1.00 43.25 240 VAL A O 1
ATOM 1954 N N . PRO A 1 241 ? -16.888 8.524 19.402 1.00 42.22 241 PRO A N 1
ATOM 1955 C CA . PRO A 1 241 ? -18.008 9.428 19.252 1.00 42.22 241 PRO A CA 1
ATOM 1956 C C . PRO A 1 241 ? -17.857 10.475 20.338 1.00 42.22 241 PRO A C 1
ATOM 1958 O O . PRO A 1 241 ? -17.746 10.154 21.525 1.00 42.22 241 PRO A O 1
ATOM 1961 N N . LYS A 1 242 ? -17.767 11.751 19.937 1.00 49.62 242 LYS A N 1
ATOM 1962 C CA . LYS A 1 242 ? -17.960 12.831 20.900 1.00 49.62 242 LYS A CA 1
ATOM 1963 C C . LYS A 1 242 ? -19.263 12.483 21.590 1.00 49.62 242 LYS A C 1
ATOM 1965 O O . LYS A 1 242 ? -20.302 12.496 20.929 1.00 49.62 242 LYS A O 1
ATOM 1970 N N . LEU A 1 243 ? -19.169 12.120 22.868 1.00 56.69 243 LEU A N 1
ATOM 1971 C CA . LEU A 1 243 ? -20.332 11.732 23.642 1.00 56.69 243 LEU A CA 1
ATOM 1972 C C . LEU A 1 243 ? -21.417 12.776 23.395 1.00 56.69 243 LEU A C 1
ATOM 1974 O O . LEU A 1 243 ? -21.110 13.978 23.451 1.00 56.69 24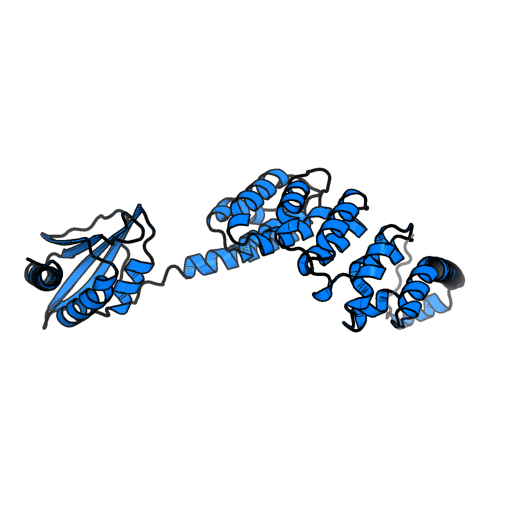3 LEU A O 1
ATOM 1978 N N . PRO A 1 244 ? -22.646 12.352 23.063 1.00 64.56 244 PRO A N 1
ATOM 1979 C CA . PRO A 1 244 ? -23.740 13.279 22.861 1.00 64.56 244 PRO A CA 1
ATOM 1980 C C . PRO A 1 244 ? -23.796 14.277 24.013 1.00 64.56 244 PRO A C 1
ATOM 1982 O O . PRO A 1 244 ? -23.521 13.945 25.170 1.00 64.56 244 PRO A O 1
ATOM 1985 N N . LYS A 1 245 ? -24.093 15.537 23.690 1.00 67.62 245 LYS A N 1
ATOM 1986 C CA . LYS A 1 245 ? -24.081 16.630 24.666 1.00 67.62 245 LYS A CA 1
ATOM 1987 C C . LYS A 1 245 ? -24.933 16.244 25.884 1.00 67.62 245 LYS A C 1
ATOM 1989 O O . LYS A 1 245 ? -26.139 16.084 25.758 1.00 67.62 245 LYS A O 1
ATOM 1994 N N . GLY A 1 246 ? -24.302 16.136 27.055 1.00 73.75 246 GLY A N 1
ATOM 1995 C CA . GLY A 1 246 ? -24.965 15.727 28.301 1.00 73.75 246 GLY A CA 1
ATOM 1996 C C . GLY A 1 246 ? -24.614 14.322 28.799 1.00 73.75 246 GLY A C 1
ATOM 1997 O O . GLY A 1 246 ? -25.030 13.982 29.904 1.00 73.75 246 GLY A O 1
ATOM 1998 N N . ILE A 1 247 ? -23.819 13.554 28.045 1.00 84.69 247 ILE A N 1
ATOM 1999 C CA . ILE A 1 247 ? -23.290 12.248 28.459 1.00 84.69 247 ILE A CA 1
ATOM 2000 C C . ILE A 1 247 ? -21.816 12.373 28.847 1.00 84.69 247 ILE A C 1
ATOM 2002 O O . ILE A 1 247 ? -21.043 13.061 28.177 1.00 84.69 247 ILE A O 1
ATOM 2006 N N . LYS A 1 248 ? -21.417 11.713 29.937 1.00 88.44 248 LYS A N 1
ATOM 2007 C CA . LYS A 1 248 ? -20.024 11.661 30.401 1.00 88.44 248 LYS A CA 1
ATOM 2008 C C . LYS A 1 248 ? -19.576 10.221 30.576 1.00 88.44 248 LYS A C 1
ATOM 2010 O O . LYS A 1 248 ? -20.236 9.466 31.273 1.00 88.44 248 LYS A O 1
ATOM 2015 N N . TYR A 1 249 ? -18.428 9.866 30.019 1.00 86.75 249 TYR A N 1
ATOM 2016 C CA . TYR A 1 249 ? -17.784 8.591 30.314 1.00 86.75 249 TYR A CA 1
ATOM 2017 C C . TYR A 1 249 ? -17.187 8.617 31.726 1.00 86.75 249 TYR A C 1
ATOM 2019 O O . TYR A 1 249 ? -16.519 9.586 32.099 1.00 86.75 249 TYR A O 1
ATOM 2027 N N . ILE A 1 250 ? -17.441 7.570 32.509 1.00 85.50 250 ILE A N 1
ATOM 2028 C CA . ILE A 1 250 ? -16.939 7.411 33.874 1.00 85.50 250 ILE A CA 1
ATOM 2029 C C . ILE A 1 250 ? -15.824 6.373 33.860 1.00 85.50 250 ILE A C 1
ATOM 2031 O O . ILE A 1 250 ? -16.066 5.180 33.701 1.00 85.50 250 ILE A O 1
ATOM 2035 N N . LYS A 1 251 ? -14.590 6.845 34.042 1.00 74.75 251 LYS A N 1
ATOM 2036 C CA . LYS A 1 251 ? -13.414 5.979 34.111 1.00 74.75 251 LYS A CA 1
ATOM 2037 C C . LYS A 1 251 ? -13.369 5.225 35.448 1.00 74.75 251 LYS A C 1
ATOM 2039 O O . LYS A 1 251 ? -13.780 5.759 36.479 1.00 74.75 251 LYS A O 1
ATOM 2044 N N . ASP A 1 252 ? -12.842 4.003 35.419 1.00 74.00 252 ASP A N 1
ATOM 2045 C CA . ASP A 1 252 ? -12.570 3.150 36.586 1.00 74.00 252 ASP A CA 1
ATOM 2046 C C . ASP A 1 252 ? -13.813 2.752 37.412 1.00 74.00 252 ASP A C 1
ATOM 2048 O O . ASP A 1 252 ? -13.676 2.361 38.569 1.00 74.00 252 ASP A O 1
ATOM 2052 N N . ASN A 1 253 ? -15.026 2.877 36.852 1.00 70.00 253 ASN A N 1
ATOM 2053 C CA . ASN A 1 253 ? -16.305 2.530 37.498 1.00 70.00 253 ASN A CA 1
ATOM 2054 C C . ASN A 1 253 ? -16.515 3.143 38.901 1.00 70.00 253 ASN A C 1
ATOM 2056 O O . ASN A 1 253 ? -17.280 2.634 39.717 1.00 70.00 253 ASN A O 1
ATOM 2060 N N . LYS A 1 254 ? -15.874 4.282 39.192 1.00 75.75 254 LYS A N 1
ATOM 2061 C CA . LYS A 1 254 ? -16.007 4.984 40.477 1.00 75.75 254 LYS A CA 1
ATOM 2062 C C . LYS A 1 254 ? -17.187 5.953 40.449 1.00 75.75 254 LYS A C 1
ATOM 2064 O O . LYS A 1 254 ? -17.022 7.143 40.184 1.00 75.75 254 LYS A O 1
ATOM 2069 N N . PHE A 1 255 ? -18.383 5.455 40.747 1.00 78.94 255 PHE A N 1
ATOM 2070 C CA . PHE A 1 255 ? -19.596 6.263 40.897 1.00 78.94 255 PHE A CA 1
ATOM 2071 C C . PHE A 1 255 ? -20.444 5.775 42.076 1.00 78.94 255 PHE A C 1
ATOM 2073 O O . PHE A 1 255 ? -20.449 4.598 42.418 1.00 78.94 255 PHE A O 1
ATOM 2080 N N . ALA A 1 256 ? -21.152 6.701 42.726 1.00 79.81 256 ALA A N 1
ATOM 2081 C CA . ALA A 1 256 ? -21.993 6.397 43.880 1.00 79.81 256 ALA A CA 1
ATOM 2082 C C . ALA A 1 256 ? -23.460 6.256 43.459 1.00 79.81 256 ALA A C 1
ATOM 2084 O O . ALA A 1 256 ? -24.064 7.199 42.931 1.00 79.81 256 ALA A O 1
ATOM 2085 N N . TYR A 1 257 ? -24.041 5.096 43.749 1.00 87.75 257 TYR A N 1
ATOM 2086 C CA . TYR A 1 257 ? -25.442 4.782 43.500 1.00 87.75 257 TYR A CA 1
ATOM 2087 C C . TYR A 1 257 ? -26.073 4.108 44.722 1.00 87.75 257 TYR A C 1
ATOM 2089 O O . TYR A 1 257 ? -25.378 3.620 45.611 1.00 87.75 257 TYR A O 1
ATOM 2097 N N . LYS A 1 258 ? -27.407 4.114 44.780 1.00 88.94 258 LYS A N 1
ATOM 2098 C CA . LYS A 1 258 ? -28.180 3.434 45.836 1.00 88.94 258 LYS A CA 1
ATOM 2099 C C . LYS A 1 258 ? -29.040 2.298 45.305 1.00 88.94 258 LYS A C 1
ATOM 2101 O O . LYS A 1 258 ? -29.460 1.447 46.080 1.00 88.94 258 LYS A O 1
ATOM 2106 N N . TYR A 1 259 ? -29.362 2.334 44.017 1.00 96.31 259 TYR A N 1
ATOM 2107 C CA . TYR A 1 259 ? -30.285 1.414 43.374 1.00 96.31 259 TYR A CA 1
ATOM 2108 C C . TYR A 1 259 ? -29.725 0.999 42.015 1.00 96.31 259 TYR A C 1
ATOM 2110 O O . TYR A 1 259 ? -29.082 1.813 41.344 1.00 96.31 259 TYR A O 1
ATOM 2118 N N . GLU A 1 260 ? -30.021 -0.235 41.626 1.00 96.44 260 GLU A N 1
ATOM 2119 C CA . GLU A 1 260 ? -29.569 -0.891 40.401 1.00 96.44 260 GLU A CA 1
ATOM 2120 C C . GLU A 1 260 ? -30.733 -1.647 39.746 1.00 96.44 260 GLU A C 1
ATOM 2122 O O . GLU A 1 260 ? -31.605 -2.167 40.448 1.00 96.44 260 GLU A O 1
ATOM 2127 N N . ALA A 1 261 ? -30.741 -1.686 38.416 1.00 96.06 261 ALA A N 1
ATOM 2128 C CA . ALA A 1 261 ? -31.454 -2.675 37.617 1.00 96.06 261 ALA A CA 1
ATOM 2129 C C . ALA A 1 261 ? -30.521 -3.144 36.495 1.00 96.06 261 ALA A C 1
ATOM 2131 O O . ALA A 1 261 ? -29.906 -2.307 35.829 1.00 96.06 261 ALA A O 1
ATOM 2132 N N . SER A 1 262 ? -30.400 -4.450 36.300 1.00 95.00 262 SER A N 1
ATOM 2133 C CA . SER A 1 262 ? -29.461 -5.041 35.350 1.00 95.00 262 SER A CA 1
ATOM 2134 C C . SER A 1 262 ? -29.998 -6.357 34.801 1.00 95.00 262 SER A C 1
ATOM 2136 O O . SER A 1 262 ? -30.761 -7.041 35.483 1.00 95.00 262 SER A O 1
ATOM 2138 N N . THR A 1 263 ? -29.639 -6.674 33.557 1.00 92.06 263 THR A N 1
ATOM 2139 C CA . THR A 1 263 ? -29.827 -8.006 32.969 1.00 92.06 263 THR A CA 1
ATOM 2140 C C . THR A 1 263 ? -28.965 -8.186 31.717 1.00 92.06 263 THR A C 1
ATOM 2142 O O . THR A 1 263 ? -28.503 -7.205 31.126 1.00 92.06 263 THR A O 1
ATOM 2145 N N . GLU A 1 264 ? -28.769 -9.438 31.323 1.00 91.06 264 GLU A N 1
ATOM 2146 C CA . GLU A 1 264 ? -28.249 -9.837 30.018 1.00 91.06 264 GLU A CA 1
ATOM 2147 C C . GLU A 1 264 ? -29.383 -9.784 28.990 1.00 91.06 264 GLU A C 1
ATOM 2149 O O . GLU A 1 264 ? -30.504 -10.227 29.254 1.00 91.06 264 GLU A O 1
ATOM 2154 N N . PHE A 1 265 ? -29.113 -9.197 27.826 1.00 87.94 265 PHE A N 1
ATOM 2155 C CA . PHE A 1 265 ? -30.102 -9.061 26.763 1.00 87.94 265 PHE A CA 1
ATOM 2156 C C . PHE A 1 265 ? -29.720 -9.867 25.532 1.00 87.94 265 PHE A C 1
ATOM 2158 O O . PHE A 1 265 ? -28.594 -9.779 25.055 1.00 87.94 265 PHE A O 1
ATOM 2165 N N . ASP A 1 266 ? -30.719 -10.523 24.945 1.00 87.81 266 ASP A N 1
ATOM 2166 C CA . ASP A 1 266 ? -30.672 -10.927 23.542 1.00 87.81 266 ASP A CA 1
ATOM 2167 C C . ASP A 1 266 ? -30.507 -9.666 22.654 1.00 87.81 266 ASP A C 1
ATOM 2169 O O . ASP A 1 266 ? -31.319 -8.731 22.778 1.00 87.81 266 ASP A O 1
ATOM 2173 N N . PRO A 1 267 ? -29.492 -9.596 21.767 1.00 85.25 267 PRO A N 1
ATOM 2174 C CA . PRO A 1 267 ? -29.232 -8.450 20.899 1.00 85.25 267 PRO A CA 1
ATOM 2175 C C . PRO A 1 267 ? -30.426 -8.042 20.053 1.00 85.25 267 PRO A C 1
ATOM 2177 O O . PRO A 1 267 ? -30.608 -6.850 19.793 1.00 85.25 267 PRO A O 1
ATOM 2180 N N . GLU A 1 268 ? -31.257 -9.000 19.634 1.00 87.62 268 GLU A N 1
ATOM 2181 C CA . GLU A 1 268 ? -32.434 -8.718 18.814 1.00 87.62 268 GLU A CA 1
ATOM 2182 C C . GLU A 1 268 ? -33.488 -7.920 19.597 1.00 87.62 268 GLU A C 1
ATOM 2184 O O . GLU A 1 268 ? -34.245 -7.130 19.020 1.00 87.62 268 GLU A O 1
ATOM 2189 N N . LEU A 1 269 ? -33.509 -8.062 20.926 1.00 91.62 269 LEU A N 1
ATOM 2190 C CA . LEU A 1 269 ? -34.444 -7.369 21.811 1.00 91.62 269 LEU A CA 1
ATOM 2191 C C . LEU A 1 269 ? -33.936 -5.999 22.273 1.00 91.62 269 LEU A C 1
ATOM 2193 O O . LEU A 1 269 ? -34.753 -5.147 22.641 1.00 91.62 269 LEU A O 1
ATOM 2197 N N . VAL A 1 270 ? -32.624 -5.745 22.217 1.00 91.62 270 VAL A N 1
ATOM 2198 C CA . VAL A 1 270 ? -32.009 -4.491 22.691 1.00 91.62 270 VAL A CA 1
ATOM 2199 C C . VAL A 1 270 ? -32.640 -3.240 22.058 1.00 91.62 270 VAL A C 1
ATOM 2201 O O . VAL A 1 270 ? -33.042 -2.352 22.819 1.00 91.62 270 VAL A O 1
ATOM 2204 N N . PRO A 1 271 ? -32.817 -3.127 20.723 1.00 91.75 271 PRO A N 1
ATOM 2205 C CA . PRO A 1 271 ? -33.409 -1.926 20.126 1.00 91.75 271 PRO A CA 1
ATOM 2206 C C . PRO A 1 271 ? -34.848 -1.670 20.599 1.00 91.75 271 PRO A C 1
ATOM 2208 O O . PRO A 1 271 ? -35.247 -0.532 20.866 1.00 91.75 271 PRO A O 1
ATOM 2211 N N . VAL A 1 272 ? -35.645 -2.734 20.745 1.00 92.81 272 VAL A N 1
ATOM 2212 C CA . VAL A 1 272 ? -37.048 -2.632 21.176 1.00 92.81 272 VAL A CA 1
ATOM 2213 C C . VAL A 1 272 ? -37.131 -2.240 22.653 1.00 92.81 272 VAL A C 1
ATOM 2215 O O . VAL A 1 272 ? -37.911 -1.351 23.013 1.00 92.81 272 VAL A O 1
ATOM 2218 N N . PHE A 1 273 ? -36.286 -2.839 23.496 1.00 95.25 273 PHE A N 1
ATOM 2219 C CA . PHE A 1 273 ? -36.153 -2.491 24.907 1.00 95.25 273 PHE A CA 1
ATOM 2220 C C . PHE A 1 273 ? -35.749 -1.024 25.094 1.00 95.25 273 PHE A C 1
ATOM 2222 O O . PHE A 1 273 ? -36.434 -0.280 25.803 1.00 95.25 273 PHE A O 1
ATOM 2229 N N . LEU A 1 274 ? -34.676 -0.581 24.428 1.00 95.19 274 LEU A N 1
ATOM 2230 C CA . LEU A 1 274 ? -34.169 0.785 24.557 1.00 95.19 274 LEU A CA 1
ATOM 2231 C C . LEU A 1 274 ? -35.194 1.813 24.097 1.00 95.19 274 LEU A C 1
ATOM 2233 O O . LEU A 1 274 ? -35.355 2.841 24.755 1.00 95.19 274 LEU A O 1
ATOM 2237 N N . LYS A 1 275 ? -35.940 1.530 23.025 1.00 94.00 275 LYS A N 1
ATOM 2238 C CA . LYS A 1 275 ? -37.035 2.393 22.575 1.00 94.00 275 LYS A CA 1
ATOM 2239 C C . LYS A 1 275 ? -38.081 2.602 23.675 1.00 94.00 275 LYS A C 1
ATOM 2241 O O . LYS A 1 275 ? -38.372 3.748 24.017 1.00 94.00 275 LYS A O 1
ATOM 2246 N N . LEU A 1 276 ? -38.598 1.523 24.270 1.00 94.81 276 LEU A N 1
ATOM 2247 C CA . LEU A 1 276 ? -39.601 1.616 25.339 1.00 94.81 276 LEU A CA 1
ATOM 2248 C C . LEU A 1 276 ? -39.049 2.282 26.602 1.00 94.81 276 LEU A C 1
ATOM 2250 O O . LEU A 1 276 ? -39.731 3.100 27.224 1.00 94.81 276 LEU A O 1
ATOM 2254 N N . LEU A 1 277 ? -37.816 1.955 26.988 1.00 95.06 277 LEU A N 1
ATOM 2255 C CA . LEU A 1 277 ? -37.161 2.558 28.143 1.00 95.06 277 LEU A CA 1
ATOM 2256 C C . LEU A 1 277 ? -37.007 4.073 27.956 1.00 95.06 277 LEU A C 1
ATOM 2258 O O . LEU A 1 277 ? -37.402 4.851 28.830 1.00 95.06 277 LEU A O 1
ATOM 2262 N N . CYS A 1 278 ? -36.465 4.492 26.813 1.00 93.44 278 CYS A N 1
ATOM 2263 C CA . CYS A 1 278 ? -36.189 5.889 26.500 1.00 93.44 278 CYS A CA 1
ATOM 2264 C C . CYS A 1 278 ? -37.452 6.757 26.471 1.00 93.44 278 CYS A C 1
ATOM 2266 O O . CYS A 1 278 ? -37.400 7.898 26.932 1.00 93.44 278 CYS A O 1
ATOM 2268 N N . GLU A 1 279 ? -38.602 6.211 26.061 1.00 91.81 279 GLU A N 1
ATOM 2269 C CA . GLU A 1 279 ? -39.903 6.885 26.187 1.00 91.81 279 GLU A CA 1
ATOM 2270 C C . GLU A 1 279 ? -40.280 7.175 27.653 1.00 91.81 279 GLU A C 1
ATOM 2272 O O . GLU A 1 279 ? -40.865 8.217 27.955 1.00 91.81 279 GLU A O 1
ATOM 2277 N N . LYS A 1 280 ? -39.931 6.289 28.600 1.00 91.69 280 LYS A N 1
ATOM 2278 C CA . LYS A 1 280 ? -40.245 6.467 30.034 1.00 91.69 280 LYS A CA 1
ATOM 2279 C C . LYS A 1 280 ? -39.310 7.432 30.756 1.00 91.69 280 LYS A C 1
ATOM 2281 O O . LYS A 1 280 ? -39.713 8.025 31.761 1.00 91.69 280 LYS A O 1
ATOM 2286 N N . ILE A 1 281 ? -38.071 7.554 30.287 1.00 91.56 281 ILE A N 1
ATOM 2287 C CA . ILE A 1 281 ? -37.017 8.355 30.936 1.00 91.56 281 ILE A CA 1
ATOM 2288 C C . ILE A 1 281 ? -36.624 9.603 30.131 1.00 91.56 281 ILE A C 1
ATOM 2290 O O . ILE A 1 281 ? -35.699 10.320 30.523 1.00 91.56 281 ILE A O 1
ATOM 2294 N N . ASN A 1 282 ? -37.340 9.866 29.033 1.00 89.69 282 ASN A N 1
ATOM 2295 C CA . ASN A 1 282 ? -37.124 10.980 28.114 1.00 89.69 282 ASN A CA 1
ATOM 2296 C C . ASN A 1 282 ? -35.658 11.082 27.656 1.00 89.69 282 ASN A C 1
ATOM 2298 O O . ASN A 1 282 ? -34.994 12.105 27.851 1.00 89.69 282 ASN A O 1
ATOM 2302 N N . ALA A 1 283 ? -35.156 9.980 27.102 1.00 89.25 283 ALA A N 1
ATOM 2303 C CA . ALA A 1 283 ? -33.832 9.864 26.497 1.00 89.25 283 ALA A CA 1
ATOM 2304 C C . ALA A 1 283 ? -33.956 9.503 25.005 1.00 89.25 283 ALA A C 1
ATOM 2306 O O . ALA A 1 283 ? -35.045 9.199 24.525 1.00 89.25 283 ALA A O 1
ATOM 2307 N N . ASP A 1 284 ? -32.848 9.555 24.264 1.00 89.00 284 ASP A N 1
ATOM 2308 C CA . ASP A 1 284 ? -32.805 9.128 22.861 1.00 89.00 284 ASP A CA 1
ATOM 2309 C C . ASP A 1 284 ? -32.315 7.667 22.785 1.00 89.00 284 ASP A C 1
ATOM 2311 O O . ASP A 1 284 ? -31.181 7.398 23.196 1.00 89.00 284 ASP A O 1
ATOM 2315 N N . PRO A 1 285 ? -33.125 6.713 22.286 1.00 90.50 285 PRO A N 1
ATOM 2316 C CA . PRO A 1 285 ? -32.715 5.312 22.175 1.00 90.50 285 PRO A CA 1
ATOM 2317 C C . PRO A 1 285 ? -31.493 5.123 21.278 1.00 90.50 285 PRO A C 1
ATOM 2319 O O . PRO A 1 285 ? -30.600 4.364 21.645 1.00 90.50 285 PRO A O 1
ATOM 2322 N N . LYS A 1 286 ? -31.361 5.899 20.193 1.00 86.56 286 LYS A N 1
ATOM 2323 C CA . LYS A 1 286 ? -30.203 5.800 19.290 1.00 86.56 286 LYS A CA 1
ATOM 2324 C C . LYS A 1 286 ? -28.904 6.156 19.989 1.00 86.56 286 LYS A C 1
ATOM 2326 O O . LYS A 1 286 ? -27.837 5.680 19.619 1.00 86.56 286 LYS A O 1
ATOM 2331 N N . VAL A 1 287 ? -28.971 7.037 20.984 1.00 87.81 287 VAL A N 1
ATOM 2332 C CA . VAL A 1 287 ? -27.792 7.393 21.764 1.00 87.81 287 VAL A CA 1
ATOM 2333 C C . VAL A 1 287 ? -27.320 6.198 22.583 1.00 87.81 287 VAL A C 1
ATOM 2335 O O . VAL A 1 287 ? -26.134 5.904 22.541 1.00 87.81 287 VAL A O 1
ATOM 2338 N N . LEU A 1 288 ? -28.218 5.492 23.275 1.00 90.56 288 LEU A N 1
ATOM 2339 C CA . LEU A 1 288 ? -27.843 4.314 24.063 1.00 90.56 288 LEU A CA 1
ATOM 2340 C C . LEU A 1 288 ? -27.418 3.136 23.175 1.00 90.56 288 LEU A C 1
ATOM 2342 O O . LEU A 1 288 ? -26.414 2.505 23.483 1.00 90.56 288 LEU A O 1
ATOM 2346 N N . GLU A 1 289 ? -28.103 2.904 22.051 1.00 89.25 289 GLU A N 1
ATOM 2347 C CA . GLU A 1 289 ? -27.724 1.887 21.054 1.00 89.25 289 GLU A CA 1
ATOM 2348 C C . GLU A 1 289 ? -26.292 2.101 20.552 1.00 89.25 289 GLU A C 1
ATOM 2350 O O . GLU A 1 289 ? -25.484 1.177 20.560 1.00 89.25 289 GLU A O 1
ATOM 2355 N N . ASN A 1 290 ? -25.945 3.339 20.183 1.00 84.31 290 ASN A N 1
ATOM 2356 C CA . ASN A 1 290 ? -24.591 3.652 19.732 1.00 84.31 290 ASN A CA 1
ATOM 2357 C C . ASN A 1 290 ? -23.544 3.409 20.825 1.00 84.31 290 ASN A C 1
ATOM 2359 O O . ASN A 1 290 ? -22.448 2.991 20.491 1.00 84.31 290 ASN A O 1
ATOM 2363 N N . LEU A 1 291 ? -23.854 3.652 22.107 1.00 88.56 291 LEU A N 1
ATOM 2364 C CA . LEU A 1 291 ? -22.917 3.360 23.203 1.00 88.56 291 LEU A CA 1
ATOM 2365 C C . LEU A 1 291 ? -22.668 1.852 23.359 1.00 88.56 291 LEU A C 1
ATOM 2367 O O . LEU A 1 291 ? -21.540 1.463 23.654 1.00 88.56 291 LEU A O 1
ATOM 2371 N N . ILE A 1 292 ? -23.694 1.021 23.148 1.00 88.88 292 ILE A N 1
ATOM 2372 C CA . ILE A 1 292 ? -23.560 -0.444 23.169 1.00 88.88 292 ILE A CA 1
ATOM 2373 C C . ILE A 1 292 ? -22.673 -0.900 22.010 1.00 88.88 292 ILE A C 1
ATOM 2375 O O . ILE A 1 292 ? -21.683 -1.579 22.245 1.00 88.88 292 ILE A O 1
ATOM 2379 N N . LEU A 1 293 ? -22.970 -0.455 20.784 1.00 83.56 293 LEU A N 1
ATOM 2380 C CA . LEU A 1 293 ? -22.205 -0.817 19.581 1.00 83.56 293 LEU A CA 1
ATOM 2381 C C . LEU A 1 293 ? -20.733 -0.373 19.627 1.00 83.56 293 LEU A C 1
ATOM 2383 O O . LEU A 1 293 ? -19.890 -0.971 18.965 1.00 83.56 293 LEU A O 1
ATOM 2387 N N . ASP A 1 294 ? -20.428 0.680 20.386 1.00 80.12 294 ASP A N 1
ATOM 2388 C CA . ASP A 1 294 ? -19.067 1.182 20.585 1.00 80.12 294 ASP A CA 1
ATOM 2389 C C . ASP A 1 294 ? -18.285 0.419 21.669 1.00 80.12 294 ASP A C 1
ATOM 2391 O O . ASP A 1 294 ? -17.126 0.753 21.922 1.00 80.12 294 ASP A O 1
ATOM 2395 N N . THR A 1 295 ? -18.899 -0.534 22.374 1.00 81.88 295 THR A N 1
ATOM 2396 C CA . THR A 1 295 ? -18.251 -1.325 23.433 1.00 81.88 295 THR A CA 1
ATOM 2397 C C . THR A 1 295 ? -17.669 -2.606 22.835 1.00 81.88 295 THR A C 1
ATOM 2399 O O . THR A 1 295 ? -18.382 -3.356 22.176 1.00 81.88 295 THR A O 1
ATOM 2402 N N . GLU A 1 296 ? -16.365 -2.833 23.018 1.00 78.81 296 GLU A N 1
ATOM 2403 C CA . GLU A 1 296 ? -15.677 -4.015 22.482 1.00 78.81 296 GLU A CA 1
ATOM 2404 C C . GLU A 1 296 ? -15.929 -5.257 23.360 1.00 78.81 296 GLU A C 1
ATOM 2406 O O . GLU A 1 296 ? -16.337 -5.140 24.514 1.00 78.81 296 GLU A O 1
ATOM 2411 N N . VAL A 1 297 ? -15.694 -6.455 22.815 1.00 78.88 297 VAL A N 1
ATOM 2412 C CA . VAL A 1 297 ? -15.790 -7.725 23.565 1.00 78.88 297 VAL A CA 1
ATOM 2413 C C . VAL A 1 297 ? -14.756 -7.738 24.699 1.00 78.88 297 VAL A C 1
ATOM 2415 O O . VAL A 1 297 ? -13.656 -7.211 24.532 1.00 78.88 297 VAL A O 1
ATOM 2418 N N . GLU A 1 298 ? -15.112 -8.318 25.846 1.00 81.38 298 GLU A N 1
ATOM 2419 C CA . GLU A 1 298 ? -14.356 -8.284 27.110 1.00 81.38 298 GLU A CA 1
ATOM 2420 C C . GLU A 1 298 ? -14.168 -6.865 27.695 1.00 81.38 298 GLU A C 1
ATOM 2422 O O . GLU A 1 298 ? -13.360 -6.646 28.604 1.00 81.38 298 GLU A O 1
ATOM 2427 N N . GLU A 1 299 ? -14.923 -5.872 27.209 1.00 83.25 299 GLU A N 1
ATOM 2428 C CA . GLU A 1 299 ? -14.859 -4.490 27.680 1.00 83.25 299 GLU A CA 1
ATOM 2429 C C . GLU A 1 299 ? -16.045 -4.136 28.594 1.00 83.25 299 GLU A C 1
ATOM 2431 O O . GLU A 1 299 ? -17.180 -4.582 28.424 1.00 83.25 299 GLU A O 1
ATOM 2436 N N . THR A 1 300 ? -15.787 -3.271 29.579 1.00 89.44 300 THR A N 1
ATOM 2437 C CA . THR A 1 300 ? -16.828 -2.622 30.387 1.00 89.44 300 THR A CA 1
ATOM 2438 C C . THR A 1 300 ? -16.752 -1.112 30.221 1.00 89.44 300 THR A C 1
ATOM 2440 O O . THR A 1 300 ? -15.723 -0.504 30.533 1.00 89.44 300 THR A O 1
ATOM 2443 N N . LYS A 1 301 ? -17.856 -0.474 29.820 1.00 90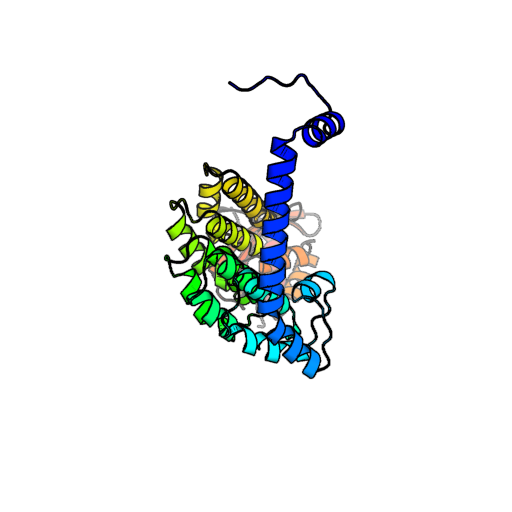.44 301 LYS A N 1
ATOM 2444 C CA . LYS A 1 301 ? -17.960 0.993 29.742 1.00 90.44 301 LYS A CA 1
ATOM 2445 C C . LYS A 1 301 ? -19.091 1.514 30.602 1.00 90.44 301 LYS A C 1
ATOM 2447 O O . LYS A 1 301 ? -20.180 0.961 30.598 1.00 90.44 301 LYS A O 1
ATOM 2452 N N . THR A 1 302 ? -18.850 2.631 31.291 1.00 93.31 302 THR A N 1
ATOM 2453 C CA . THR A 1 302 ? -19.870 3.316 32.093 1.00 93.31 302 THR A CA 1
ATOM 2454 C C . THR A 1 302 ? -20.061 4.756 31.643 1.00 93.31 302 THR A C 1
ATOM 2456 O O . THR A 1 302 ? -19.099 5.512 31.490 1.00 93.31 302 THR A O 1
ATOM 2459 N N . TYR A 1 303 ? -21.318 5.174 31.531 1.00 93.25 303 TYR A N 1
ATOM 2460 C CA . TYR A 1 303 ? -21.718 6.508 31.107 1.00 93.25 303 TYR A CA 1
ATOM 2461 C C . TYR A 1 303 ? -22.688 7.150 32.109 1.00 93.25 303 TYR A C 1
ATOM 2463 O O . TYR A 1 303 ? -23.695 6.560 32.477 1.00 93.25 303 TYR A O 1
ATOM 2471 N N . GLU A 1 304 ? -22.421 8.383 32.542 1.00 93.50 304 GLU A N 1
ATOM 2472 C CA . GLU A 1 304 ? -23.368 9.237 33.271 1.00 93.50 304 GLU A CA 1
ATOM 2473 C C . GLU A 1 304 ? -24.231 10.008 32.265 1.00 93.50 304 GLU A C 1
ATOM 2475 O O . GLU A 1 304 ? -23.702 10.718 31.407 1.00 93.50 304 GLU A O 1
ATOM 2480 N N . LEU A 1 305 ? -25.551 9.942 32.430 1.00 92.75 305 LEU A N 1
ATOM 2481 C CA . LEU A 1 305 ? -26.527 10.730 31.688 1.00 92.75 305 LEU A CA 1
ATOM 2482 C C . LEU A 1 305 ? -27.555 11.382 32.627 1.00 92.75 305 LEU A C 1
ATOM 2484 O O . LEU A 1 305 ? -27.835 10.905 33.730 1.00 92.75 305 LEU A O 1
ATOM 2488 N N . GLN A 1 306 ? -28.108 12.515 32.189 1.00 92.12 306 GLN A N 1
ATOM 2489 C CA . GLN A 1 306 ? -29.234 13.179 32.849 1.00 92.12 306 GLN A CA 1
ATOM 2490 C C . GLN A 1 306 ? -30.526 12.745 32.169 1.00 92.12 306 GLN A C 1
ATOM 2492 O O . GLN A 1 306 ? -30.717 13.017 30.986 1.00 92.12 306 GLN A O 1
ATOM 2497 N N . VAL A 1 307 ? -31.417 12.114 32.924 1.00 91.44 307 VAL A N 1
ATOM 2498 C CA . VAL A 1 307 ? -32.708 11.638 32.417 1.00 91.44 307 VAL A CA 1
ATOM 2499 C C . VAL A 1 307 ? -33.848 12.347 33.124 1.00 91.44 307 VAL A C 1
ATOM 2501 O O . VAL A 1 307 ? -33.713 12.765 34.280 1.00 91.44 307 VAL A O 1
ATOM 2504 N N . LYS A 1 308 ? -34.975 12.506 32.430 1.00 86.88 308 LYS A N 1
ATOM 2505 C CA . LYS A 1 308 ? -36.166 13.153 32.977 1.00 86.88 308 LYS A CA 1
ATOM 2506 C C . LYS A 1 308 ? -37.300 12.154 33.057 1.00 86.88 308 LYS A C 1
ATOM 2508 O O . LYS A 1 308 ? -37.818 11.695 32.049 1.00 86.88 308 LYS A O 1
ATOM 2513 N N . GLN A 1 309 ? -37.737 11.894 34.278 1.00 85.12 309 GLN A N 1
ATOM 2514 C CA . GLN A 1 309 ? -38.953 11.148 34.535 1.00 85.12 309 GLN A CA 1
ATOM 2515 C C . GLN A 1 309 ? -40.003 12.118 35.070 1.00 85.12 309 GLN A C 1
ATOM 2517 O O . GLN A 1 309 ? -39.838 12.686 36.154 1.00 85.12 309 GLN A O 1
ATOM 2522 N N . LEU A 1 310 ? -41.085 12.310 34.311 1.00 79.62 310 LEU A N 1
ATOM 2523 C CA . LEU A 1 310 ? -42.106 13.321 34.600 1.00 79.62 310 LEU A CA 1
ATOM 2524 C C . LEU A 1 310 ? -41.453 14.715 34.737 1.00 79.62 310 LEU A C 1
ATOM 2526 O O . LEU A 1 310 ? -40.849 15.213 33.790 1.00 79.62 310 LEU A O 1
ATOM 2530 N N . LEU A 1 311 ? -41.527 15.328 35.922 1.00 79.62 311 LEU A N 1
ATOM 2531 C CA . LEU A 1 311 ? -40.944 16.639 36.231 1.00 79.62 311 LEU A CA 1
ATOM 2532 C C . LEU A 1 311 ? -39.601 16.556 36.980 1.00 79.62 311 LEU A C 1
ATOM 2534 O O . LEU A 1 311 ? -39.071 17.582 37.402 1.00 79.62 311 LEU A O 1
ATOM 2538 N N . ARG A 1 312 ? -39.043 15.353 37.185 1.00 86.75 312 ARG A N 1
ATOM 2539 C CA . ARG A 1 312 ? -37.803 15.154 37.949 1.00 86.75 312 ARG A CA 1
ATOM 2540 C C . ARG A 1 312 ? -36.649 14.774 37.033 1.00 86.75 312 ARG A C 1
ATOM 2542 O O . ARG A 1 312 ? -36.707 13.772 36.327 1.00 86.75 312 ARG A O 1
ATOM 2549 N N . THR A 1 313 ? -35.575 15.549 37.112 1.00 90.75 313 THR A N 1
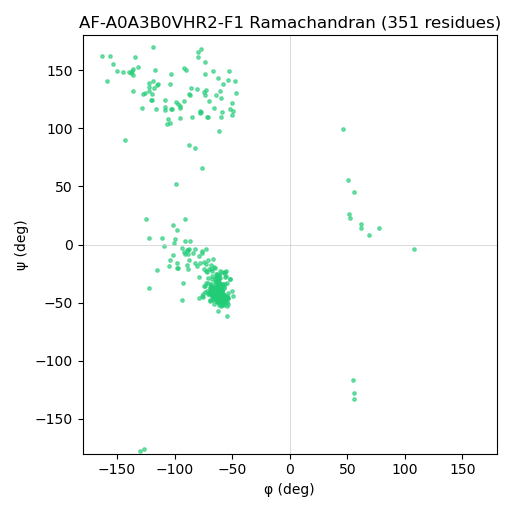ATOM 2550 C CA . THR A 1 313 ? -34.286 15.201 36.509 1.00 90.75 313 THR A CA 1
ATOM 2551 C C . THR A 1 313 ? -33.496 14.334 37.486 1.00 90.75 313 THR A C 1
ATOM 2553 O O . THR A 1 313 ? -33.441 14.630 38.680 1.00 90.75 313 THR A O 1
ATOM 2556 N N . SER A 1 314 ? -32.899 13.247 37.010 1.00 92.12 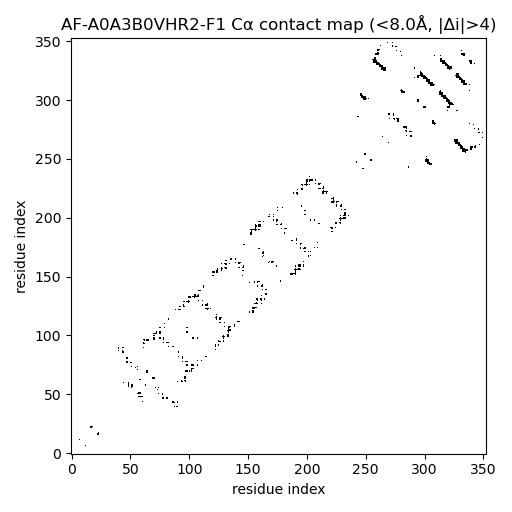314 SER A N 1
ATOM 2557 C CA . SER A 1 314 ? -32.064 12.352 37.814 1.00 92.12 314 SER A CA 1
ATOM 2558 C C . SER A 1 314 ? -30.810 11.951 37.048 1.00 92.12 314 SER A C 1
ATOM 2560 O O . SER A 1 314 ? -30.826 11.834 35.824 1.00 92.12 314 SER A O 1
ATOM 2562 N N . LYS A 1 315 ? -29.728 11.704 37.792 1.00 93.88 315 LYS A N 1
ATOM 2563 C CA . LYS A 1 315 ? -28.534 11.051 37.255 1.00 93.88 315 LYS A CA 1
ATOM 2564 C C . LYS A 1 315 ? -28.801 9.564 37.073 1.00 93.88 315 LYS A C 1
ATOM 2566 O O . LYS A 1 315 ? -29.271 8.912 38.009 1.00 93.88 315 LYS A O 1
ATOM 2571 N N . LEU A 1 316 ? -28.462 9.055 35.903 1.00 95.12 316 LEU A N 1
ATOM 2572 C CA . LEU A 1 316 ? -28.447 7.639 35.581 1.00 95.12 316 LEU A CA 1
ATOM 2573 C C . LEU A 1 316 ? -27.034 7.282 35.125 1.00 95.12 316 LEU A C 1
ATOM 2575 O O . LEU A 1 316 ? -26.454 8.002 34.314 1.00 95.12 316 LEU A O 1
ATOM 2579 N N . TYR A 1 317 ? -26.484 6.208 35.673 1.00 95.69 317 TYR A N 1
ATOM 2580 C CA . TYR A 1 317 ? -25.256 5.598 35.189 1.00 95.69 317 TYR A CA 1
ATOM 2581 C C . TYR A 1 317 ? -25.651 4.365 34.387 1.00 95.69 317 TYR A C 1
ATOM 2583 O O . TYR A 1 317 ? -26.276 3.461 34.932 1.00 95.69 317 TYR A O 1
ATOM 2591 N N . PHE A 1 318 ? -25.347 4.376 33.098 1.00 95.75 318 PHE A N 1
ATOM 2592 C CA . PHE A 1 318 ? -25.575 3.268 32.187 1.00 95.75 318 PHE A CA 1
ATOM 2593 C C . PHE A 1 318 ? -24.240 2.580 31.934 1.00 95.75 318 PHE A C 1
ATOM 2595 O O . PHE A 1 318 ? -23.311 3.216 31.432 1.00 95.75 318 PHE A O 1
ATOM 2602 N N . GLN A 1 319 ? -24.133 1.325 32.342 1.00 95.38 319 GLN A N 1
ATOM 2603 C CA . GLN A 1 319 ? -22.946 0.508 32.161 1.00 95.38 319 GLN A CA 1
ATOM 2604 C C . GLN A 1 319 ? -23.265 -0.654 31.231 1.00 95.38 319 GLN A C 1
ATOM 2606 O O . GLN A 1 319 ? -24.328 -1.263 31.321 1.00 95.38 319 GLN A O 1
ATOM 2611 N N . ILE A 1 320 ? -22.330 -0.914 30.329 1.00 94.06 320 ILE A N 1
ATOM 2612 C CA . ILE A 1 320 ? -22.395 -1.970 29.331 1.00 94.06 320 ILE A CA 1
ATOM 2613 C C . ILE A 1 320 ? -21.212 -2.886 29.598 1.00 94.06 320 ILE A C 1
ATOM 2615 O O . ILE A 1 320 ? -20.083 -2.404 29.737 1.00 94.06 320 ILE A O 1
ATOM 2619 N N . PHE A 1 321 ? -21.492 -4.177 29.683 1.00 91.94 321 PHE A N 1
ATOM 2620 C CA . PHE A 1 321 ? -20.501 -5.237 29.727 1.00 91.94 321 PHE A CA 1
ATOM 2621 C C . PHE A 1 321 ? -20.745 -6.163 28.537 1.00 91.94 321 PHE A C 1
ATOM 2623 O O . PHE A 1 321 ? -21.862 -6.645 28.370 1.00 91.94 321 PHE A O 1
ATOM 2630 N N . MET A 1 322 ? -19.729 -6.369 27.701 1.00 85.69 322 MET A N 1
ATOM 2631 C CA . MET A 1 322 ? -19.788 -7.320 26.588 1.00 85.69 322 MET A CA 1
ATOM 2632 C C . MET A 1 322 ? -18.942 -8.538 26.949 1.00 85.69 322 MET A C 1
ATOM 2634 O O . MET A 1 322 ? -17.716 -8.450 26.910 1.00 85.69 322 MET A O 1
ATOM 2638 N N . ASP A 1 323 ? -19.585 -9.645 27.326 1.00 75.31 323 ASP A N 1
ATOM 2639 C CA . ASP A 1 323 ? -18.885 -10.900 27.642 1.00 75.31 323 ASP A CA 1
ATOM 2640 C C . ASP A 1 323 ? -18.488 -11.643 26.353 1.00 75.31 323 ASP A C 1
ATOM 2642 O O . ASP A 1 323 ? -17.333 -12.017 26.162 1.00 75.31 323 ASP A O 1
ATOM 2646 N N . ASP A 1 324 ? -19.422 -11.749 25.404 1.00 70.38 324 ASP A N 1
ATOM 2647 C CA . ASP A 1 324 ? -19.218 -12.293 24.061 1.00 70.38 324 ASP A CA 1
ATOM 2648 C C . ASP A 1 324 ? -19.767 -11.349 22.969 1.00 70.38 324 ASP A C 1
ATOM 2650 O O . ASP A 1 324 ? -20.200 -10.230 23.247 1.00 70.38 324 ASP A O 1
ATOM 2654 N N . ILE A 1 325 ? -19.681 -11.756 21.695 1.00 60.59 325 ILE A N 1
ATOM 2655 C CA . ILE A 1 325 ? -20.113 -10.929 20.547 1.00 60.59 325 ILE A CA 1
ATOM 2656 C C . ILE A 1 325 ? -21.627 -10.655 20.591 1.00 60.59 325 ILE A C 1
ATOM 2658 O O . ILE A 1 325 ? -22.079 -9.635 20.065 1.00 60.59 325 ILE A O 1
ATOM 2662 N N . ASP A 1 326 ? -22.390 -11.534 21.241 1.00 67.62 326 ASP A N 1
ATOM 2663 C CA . ASP A 1 326 ? -23.818 -11.686 21.008 1.00 67.62 326 ASP A CA 1
ATOM 2664 C C . ASP A 1 326 ? -24.672 -11.480 22.267 1.00 67.62 326 ASP A C 1
ATOM 2666 O O . ASP A 1 326 ? -25.871 -11.678 22.179 1.00 67.62 326 ASP A O 1
ATOM 2670 N N . THR A 1 327 ? -24.141 -11.080 23.429 1.00 83.00 327 THR A N 1
ATOM 2671 C CA . THR A 1 327 ? -24.993 -10.889 24.624 1.00 83.00 327 THR A CA 1
ATOM 2672 C C . THR A 1 327 ? -24.553 -9.698 25.487 1.00 83.00 327 THR A C 1
ATOM 2674 O O . THR A 1 327 ? -23.745 -9.846 26.406 1.00 83.00 327 THR A O 1
ATOM 2677 N N . PRO A 1 328 ? -25.072 -8.477 25.244 1.00 89.69 328 PRO A N 1
ATOM 2678 C CA . PRO A 1 328 ? -24.764 -7.329 26.091 1.00 89.69 328 PRO A CA 1
ATOM 2679 C C . PRO A 1 328 ? -25.399 -7.443 27.485 1.00 89.69 328 PRO A C 1
ATOM 2681 O O . PRO A 1 328 ? -26.624 -7.467 27.639 1.00 89.69 328 PRO A O 1
ATOM 2684 N N . GLY A 1 329 ? -24.564 -7.374 28.520 1.00 94.44 329 GLY A N 1
ATOM 2685 C CA . GLY A 1 329 ? -24.977 -7.091 29.891 1.00 94.44 329 GLY A CA 1
ATOM 2686 C C . GLY A 1 329 ? -25.260 -5.599 30.068 1.00 94.44 329 GLY A C 1
ATOM 2687 O O . GLY A 1 329 ? -24.354 -4.765 29.972 1.00 94.44 329 GLY A O 1
ATOM 2688 N N . LEU A 1 330 ? -26.519 -5.240 30.332 1.00 95.88 330 LEU A N 1
ATOM 2689 C CA . LEU A 1 330 ? -26.949 -3.850 30.492 1.00 95.88 330 LEU A CA 1
ATOM 2690 C C . LEU A 1 330 ? -27.264 -3.539 31.955 1.00 95.88 330 LEU A C 1
ATOM 2692 O O . LEU A 1 330 ? -28.212 -4.075 32.528 1.00 95.88 330 LEU A O 1
ATOM 2696 N N . TYR A 1 331 ? -26.518 -2.599 32.534 1.00 96.50 331 TYR A N 1
ATOM 2697 C CA . TYR A 1 331 ? -26.625 -2.196 33.933 1.00 96.50 331 TYR A CA 1
ATOM 2698 C C . TYR A 1 331 ? -27.035 -0.730 34.056 1.00 96.50 331 TYR A C 1
ATOM 2700 O O . TYR A 1 331 ? -26.491 0.164 33.402 1.00 96.50 331 TYR A O 1
ATOM 2708 N N . PHE A 1 332 ? -27.981 -0.459 34.948 1.00 96.62 332 PHE A N 1
ATOM 2709 C CA . PHE A 1 332 ? -28.526 0.870 35.186 1.00 96.62 332 PHE A CA 1
ATOM 2710 C C . PHE A 1 332 ? -28.472 1.207 36.670 1.00 96.62 332 PHE A C 1
ATOM 2712 O O . PHE A 1 332 ? -29.172 0.603 37.482 1.00 96.62 332 PHE A O 1
ATOM 2719 N N . PHE A 1 333 ? -27.713 2.241 37.028 1.00 96.31 333 PHE A N 1
ATOM 2720 C CA . PHE A 1 333 ? -27.543 2.670 38.413 1.00 96.31 333 PHE A CA 1
ATOM 2721 C C . PHE A 1 333 ? -28.037 4.094 38.647 1.00 96.31 333 PHE A C 1
ATOM 2723 O O . PHE A 1 333 ? -27.827 5.003 37.842 1.00 96.31 333 PHE A O 1
ATOM 2730 N N . SER A 1 334 ? -28.671 4.337 39.793 1.00 95.38 334 SER A N 1
ATOM 2731 C CA . SER A 1 334 ? -29.097 5.685 40.175 1.00 95.38 334 SER A CA 1
ATOM 2732 C C . SER A 1 334 ? -29.249 5.846 41.687 1.00 95.38 334 SER A C 1
ATOM 2734 O O . SER A 1 334 ? -29.397 4.892 42.448 1.00 95.38 334 SER A O 1
ATOM 2736 N N . ASN A 1 335 ? -29.273 7.101 42.135 1.00 94.06 335 ASN A N 1
ATOM 2737 C CA . ASN A 1 335 ? -29.725 7.467 43.480 1.00 94.06 335 ASN A CA 1
ATOM 2738 C C . ASN A 1 335 ? -31.257 7.611 43.567 1.00 94.06 335 ASN A C 1
ATOM 2740 O O . ASN A 1 335 ? -31.800 7.766 44.661 1.00 94.06 335 ASN A O 1
ATOM 2744 N N . SER A 1 336 ? -31.964 7.552 42.432 1.00 94.69 336 SER A N 1
ATOM 2745 C CA . SER A 1 336 ? -33.422 7.648 42.360 1.00 94.69 336 SER A CA 1
ATOM 2746 C C . SER A 1 336 ? -34.078 6.266 42.339 1.00 94.69 336 SER A C 1
ATOM 2748 O O . SER A 1 336 ? -34.045 5.559 41.332 1.00 94.69 336 SER A O 1
ATOM 2750 N N . LYS A 1 337 ? -34.740 5.895 43.444 1.00 94.31 337 LYS A N 1
ATOM 2751 C CA . LYS A 1 337 ? -35.468 4.618 43.561 1.00 94.31 337 LYS A CA 1
ATOM 2752 C C . LYS A 1 337 ? -36.593 4.490 42.533 1.00 94.31 337 LYS A C 1
ATOM 2754 O O . LYS A 1 337 ? -36.829 3.405 42.015 1.00 94.31 337 LYS A O 1
ATOM 2759 N N . SER A 1 338 ? -37.318 5.580 42.267 1.00 94.19 338 SER A N 1
ATOM 2760 C CA . SER A 1 338 ? -38.448 5.571 41.327 1.00 94.19 338 SER A CA 1
ATOM 2761 C C . SER A 1 338 ? -37.989 5.356 39.889 1.00 94.19 338 SER A C 1
ATOM 2763 O O . SER A 1 338 ? -38.647 4.628 39.145 1.00 94.19 338 SER A O 1
ATOM 2765 N N . LEU A 1 339 ? -36.842 5.943 39.529 1.00 94.69 339 LEU A N 1
ATOM 2766 C CA . LEU A 1 339 ? -36.232 5.758 38.221 1.00 94.69 339 LEU A CA 1
ATOM 2767 C C . LEU A 1 339 ? -35.871 4.287 38.023 1.00 94.69 339 LEU A C 1
ATOM 2769 O O . LEU A 1 339 ? -36.413 3.667 37.118 1.00 94.69 339 LEU A O 1
ATOM 2773 N N . ILE A 1 340 ? -35.065 3.707 38.918 1.00 96.69 340 ILE A N 1
ATOM 2774 C CA . ILE A 1 340 ? -34.650 2.300 38.806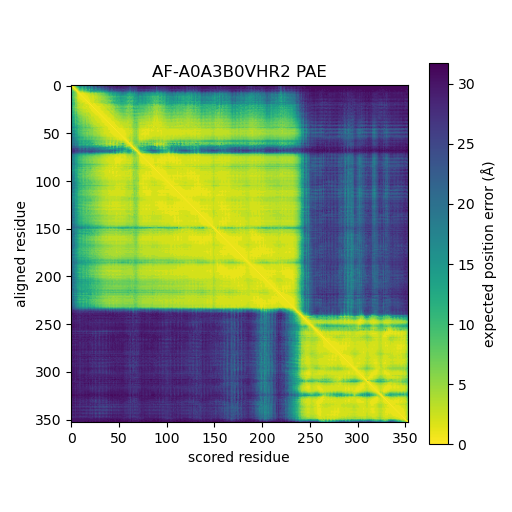 1.00 96.69 340 ILE A CA 1
ATOM 2775 C C . ILE A 1 340 ? -35.844 1.343 38.797 1.00 96.69 340 ILE A C 1
ATOM 2777 O O . ILE A 1 340 ? -35.886 0.447 37.965 1.00 96.69 340 ILE A O 1
ATOM 2781 N N . LYS A 1 341 ? -36.876 1.575 39.621 1.00 95.75 341 LYS A N 1
ATOM 2782 C CA . LYS A 1 341 ? -38.119 0.781 39.561 1.00 95.75 341 LYS A CA 1
ATOM 2783 C C . LYS A 1 341 ? -38.808 0.828 38.197 1.00 95.75 341 LYS A C 1
ATOM 2785 O O . LYS A 1 341 ? -39.454 -0.134 37.804 1.00 95.75 341 LYS A O 1
ATOM 2790 N N . THR A 1 342 ? -38.724 1.958 37.503 1.00 95.19 342 THR A N 1
ATOM 2791 C CA . THR A 1 342 ? -39.309 2.098 36.166 1.00 95.19 342 THR A CA 1
ATOM 2792 C C . THR A 1 342 ? -38.493 1.338 35.134 1.00 95.19 342 THR A C 1
ATOM 2794 O O . THR A 1 342 ? -39.087 0.681 34.290 1.00 95.19 342 THR A O 1
ATOM 2797 N N . ILE A 1 343 ? -37.161 1.395 35.235 1.00 95.88 343 ILE A N 1
ATOM 2798 C CA . ILE A 1 343 ? -36.252 0.629 34.375 1.00 95.88 343 ILE A CA 1
ATOM 2799 C C . ILE A 1 343 ? -36.499 -0.869 34.565 1.00 95.88 343 ILE A C 1
ATOM 2801 O O . ILE A 1 343 ? -36.803 -1.545 33.590 1.00 95.88 343 ILE A O 1
ATOM 2805 N N . ALA A 1 344 ? -36.493 -1.348 35.813 1.00 96.19 344 ALA A N 1
ATOM 2806 C CA . ALA A 1 344 ? -36.782 -2.742 36.148 1.00 96.19 344 ALA A CA 1
ATOM 2807 C C . ALA A 1 344 ? -38.136 -3.197 35.581 1.00 96.19 344 ALA A C 1
ATOM 2809 O O . ALA A 1 344 ? -38.202 -4.185 34.869 1.00 96.19 344 ALA A O 1
ATOM 2810 N N . LYS A 1 345 ? -39.203 -2.402 35.751 1.00 95.38 345 LYS A N 1
ATOM 2811 C CA . LYS A 1 345 ? -40.526 -2.731 35.191 1.00 95.38 345 LYS A CA 1
ATOM 2812 C C . LYS A 1 345 ? -40.547 -2.822 33.657 1.00 95.38 345 LYS A C 1
ATOM 2814 O O . LYS A 1 345 ? -41.422 -3.483 33.100 1.00 95.38 345 LYS A O 1
ATOM 2819 N N . VAL A 1 346 ? -39.677 -2.089 32.959 1.00 94.88 346 VAL A N 1
ATOM 2820 C CA . VAL A 1 346 ? -39.530 -2.235 31.503 1.00 94.88 346 VAL A CA 1
ATOM 2821 C C . VAL A 1 346 ? -38.741 -3.504 31.198 1.00 94.88 346 VAL A C 1
ATOM 2823 O O . VAL A 1 346 ? -39.194 -4.263 30.357 1.00 94.88 346 VAL A O 1
ATOM 2826 N N . MET A 1 347 ? -37.641 -3.773 31.910 1.00 94.62 347 MET A N 1
ATOM 2827 C CA . MET A 1 347 ? -36.848 -5.004 31.763 1.00 94.62 347 MET A CA 1
ATOM 2828 C C . MET A 1 347 ? -37.697 -6.264 31.964 1.00 94.62 347 MET A C 1
ATOM 2830 O O . MET A 1 347 ? -37.672 -7.147 31.115 1.00 94.62 347 MET A O 1
ATOM 2834 N N . ASP A 1 348 ? -38.532 -6.301 33.006 1.00 92.94 348 ASP A N 1
ATOM 2835 C CA . ASP A 1 348 ? -39.411 -7.435 33.326 1.00 92.94 348 ASP A CA 1
ATOM 2836 C C . ASP A 1 348 ? -40.356 -7.816 32.167 1.00 92.94 348 ASP A C 1
ATOM 2838 O O . ASP A 1 348 ? -40.806 -8.953 32.080 1.00 92.94 348 ASP A O 1
ATOM 2842 N N . GLN A 1 349 ? -40.661 -6.888 31.248 1.00 92.06 349 GLN A N 1
ATOM 2843 C CA . GLN A 1 349 ? -41.507 -7.170 30.075 1.00 92.06 349 GLN A CA 1
ATOM 2844 C C . GLN A 1 349 ? -40.786 -7.987 28.998 1.00 92.06 349 GLN A C 1
ATOM 2846 O O . GLN A 1 349 ? -41.448 -8.602 28.167 1.00 92.06 349 GLN A O 1
ATOM 2851 N N . PHE A 1 350 ? -39.454 -7.975 29.003 1.00 86.75 350 PHE A N 1
ATOM 2852 C CA . PHE A 1 350 ? -38.603 -8.676 28.039 1.00 86.75 350 PHE A CA 1
ATOM 2853 C C . PHE A 1 350 ? -37.972 -9.934 28.628 1.00 86.75 350 PHE A C 1
ATOM 2855 O O . PHE A 1 350 ? -37.465 -10.762 27.883 1.00 86.75 350 PHE A O 1
ATOM 2862 N N . MET A 1 351 ? -38.029 -10.090 29.951 1.00 79.38 351 MET A N 1
ATOM 2863 C CA . MET A 1 351 ? -37.371 -11.183 30.659 1.00 79.38 351 MET A CA 1
ATOM 2864 C C . MET A 1 351 ? -38.185 -12.473 30.756 1.00 79.38 351 MET A C 1
ATOM 2866 O O . MET A 1 351 ? -37.681 -13.392 31.373 1.00 79.38 351 MET A O 1
ATOM 2870 N N . GLY A 1 352 ? -39.385 -12.552 30.158 1.00 64.19 352 GLY A N 1
ATOM 2871 C CA . GLY A 1 352 ? -40.213 -13.767 30.076 1.00 64.19 352 GLY A CA 1
ATOM 2872 C C . GLY A 1 352 ? -40.351 -14.537 31.399 1.00 64.19 352 GLY A C 1
ATOM 2873 O O . GLY A 1 352 ? -39.470 -15.309 31.745 1.00 64.19 352 GLY A O 1
ATOM 2874 N N . ASN A 1 353 ? -41.464 -14.361 32.124 1.00 46.03 353 ASN A N 1
ATOM 2875 C CA . ASN A 1 353 ? -41.761 -15.187 33.310 1.00 46.03 353 ASN A CA 1
ATOM 2876 C C . ASN A 1 353 ? -41.543 -16.688 33.081 1.00 46.03 353 ASN A C 1
ATOM 2878 O O . ASN A 1 353 ? -42.036 -17.182 32.037 1.00 46.03 353 ASN A O 1
#

InterPro domains:
  IPR011989 Armadillo-like helical [G3DSA:1.25.10.10] (48-245)
  IPR016024 Armadillo-type fold [SSF48371] (61-289)

Foldseek 3Di:
DDDPDDDDDPVVVVVVLVPDPVSVVVVVVVVVVVVVVVVVQQVQCVVLQVVCVVVVHHDSALCVCVVPVPLDLSSQVSLLVCCPDDGDVVNNLSSLSSLLHLSLAPPCQVSLLVCLVPDDLVSLLSSLNSCLRRPAPVCQVSLLVVLPDPPNQLSNLSSLNSNCVHCPLNCLVVLLVSLVVCVPPPRRVSNNLSSLQSCLVSLDPVCVVVLVVQCPDPDPSSNVSSVSSCVSNCVVVPVPPPQPPFKDWDPPPPDDFDDKDKDKDFPVCLLVLLVVLCVQFVHDSVSVVVVQVSADAQGKIWMWGWTDHPNDTFIKIWMWHHPDPGIIIIMIGGNDPVSNVSSNVSVVVRPDD

Radius of gyration: 32.37 Å; Cα contacts (8 Å, |Δi|>4): 456; chains: 1; bounding box: 80×55×82 Å

Nearest PDB structures (foldseek):
  8i0r-assembly1_1  TM=5.621E-01  e=2.718E-01  Homo sapiens
  5t8y-assembly2_B  TM=6.127E-01  e=8.830E+00  Bacillus subtilis subsp. subtilis str. 168
  4i86-assembly2_B  TM=4.909E-01  e=3.830E+00  Komagataeibacter xylinus

pLDDT: mean 88.49, std 11.68, range [35.62, 98.44]

Organism: NCBI:txid652676

Solvent-accessible surface area (backbone atoms only — not comparable to full-atom values): 19613 Å² total; per-residue (Å²): 134,85,80,81,72,71,97,69,52,73,67,59,51,50,55,52,45,72,70,32,68,66,53,46,50,53,51,51,51,51,50,54,51,50,52,51,52,50,53,51,48,53,63,62,45,42,66,58,47,49,58,36,41,77,71,76,44,84,68,95,50,61,59,53,34,72,75,66,75,66,67,54,65,80,48,46,66,57,52,59,62,52,69,77,50,97,53,57,70,69,57,45,49,25,50,49,52,44,49,54,35,76,75,25,40,81,70,43,33,68,62,44,52,61,45,43,77,73,48,54,61,73,54,19,41,53,42,23,63,21,38,58,59,12,45,51,76,90,42,43,66,61,50,53,54,54,66,68,41,82,88,54,51,40,35,35,19,43,45,47,51,34,47,35,69,74,47,46,72,77,29,49,69,59,43,50,55,50,42,69,76,42,70,87,49,82,70,28,60,55,27,47,40,33,38,39,45,46,42,17,74,67,39,46,71,86,49,45,70,64,41,58,58,34,54,72,43,89,50,65,68,47,18,53,40,23,52,52,16,49,52,46,27,47,51,48,67,64,60,49,70,74,59,59,94,70,48,41,81,46,74,91,76,78,74,90,60,78,37,70,34,69,51,76,37,59,60,87,49,44,66,62,50,38,45,59,48,17,69,63,31,62,52,62,36,69,60,56,52,52,55,54,75,70,54,51,69,76,33,75,50,36,33,39,36,76,32,36,45,91,93,44,78,43,65,36,36,46,32,41,34,20,76,46,97,67,41,47,32,44,35,38,34,18,74,46,64,69,57,33,54,52,52,37,60,52,49,59,74,74,63,64,135

Secondary structure (DSSP, 8-state):
------S--HHHHHHHHHT-HHHHHHHHHHHHHHHHHHHHHHHHHHHHHHHHHHTT---S-TTHHHHH----TTHHHHHHHHTTS---HHHHHHHHHHT-SGGGTTTSHHHHHHHHHHS-HHHHHHHHHHHHHH--GGGHHHHHHHHH-TTSGGGGHHHHHHHHHHHGGGGHHHHHHHHHHHTT-GGGHHHHHHHHHHHHHHT-STTHHHHHHHTT-SSHHHHHHHHHHHHHHHHHHT-S--PPTT-EE-GGG----SEEEEEE--TTTHHHHHHHHHHHHT--HHHHHHHHHTPPTT-EEEEEEEEEETTEEEEEEEEEEESSTT-EEEEEEES-HHHHHHHHHHHTTTS--

Sequence (353 aa):
MSKKYKSMTAKEFLKILENDPEYQKRTKNRNAELDQIHKARDINRAPLLADLKANGIYMESEWEFSIKNKSDAKAIPILLKHLDKDYDPFVKEGIYRCLRTPFAKGKAGQKLIEKFKIENDKLRWVIGHVLDIVATEDELENIEEMITNATYGDSISELIYVYCRLKGKNAIPKIIQILERIQDKKDYGATMMSCIDCLGKLKSLESLPLIEFFIKSKQTHIRNQAKKALRKINAIKQIVPKLPKGIKYIKDNKFAYKYEASTEFDPELVPVFLKLLCEKINADPKVLENLILDTEVEETKTYELQVKQLLRTSKLYFQIFMDDIDTPGLYFFSNSKSLIKTIAKVMDQFMGN